Protein AF-A0A7C3WQ55-F1 (afdb_monomer_lite)

pLDDT: mean 74.95, std 23.97, range [29.56, 98.25]

Organism: Thermofilum pendens (NCBI:txid2269)

Radius of gyration: 24.47 Å; chains: 1; bounding box: 42×33×81 Å

Secondary structure (DSSP, 8-state):
----HHHHHHHHHHHHSHHHHHHHHHHSEE-TTS-EE--HHHHTT-----GGGS-HHHHHHHHHHHHHHHHHHHHHTTS---TT--TT---TTHHHHHHHHTHHHHHHHHHHHHHHTT----HHHHHHHHHHHHHHHHHHT-S---TT-------S-------------------GGGGSS-----

Foldseek 3Di:
DDDDLLQVLLQVLVCPALLVLLLQLVQFDQDQQFDTHDDPVRVVPRDGDPSVPFDPVLSNVSSVLSVVLVVLLCVLVPHDPPVPPDLPPPPDQPPNNSVVVCLVSNLSSNVSVCVRVVHDDDRVVSCVSSSVSNVCRNVNSVDDDDPPPPPPPPPPDPPPPPDDDDDDDDDDDDDPVVVPDDDDDD

Sequence (186 aa):
MELDETEVKALLAYLNSTFNWLWLEQNARYIAKGPLGLEVSVVEKMPVLNVKCIDRGAVEELARLFDELESSARGLAGGQPDPVASESEAGEGGKLGMLERLRQVFRRIDSKIAEVLEIDVDVDALWSCAWEMMERRIKGAGRRVKPGAEVAVEVGGKREGRRRGKSSSRGATIPLTRWLEPEGGA

Structure (mmCIF, N/CA/C/O backbone):
data_AF-A0A7C3WQ55-F1
#
_entry.id   AF-A0A7C3WQ55-F1
#
loop_
_atom_site.group_PDB
_atom_site.id
_atom_site.type_symbol
_atom_site.label_atom_id
_atom_site.label_alt_id
_atom_site.label_comp_id
_atom_site.label_asym_id
_atom_site.label_entity_id
_atom_site.label_seq_id
_atom_site.pdbx_PDB_ins_code
_atom_site.Cartn_x
_atom_site.Cartn_y
_atom_site.Cartn_z
_atom_site.occupancy
_atom_site.B_iso_or_equiv
_atom_site.auth_seq_id
_atom_site.auth_comp_id
_atom_site.auth_asym_id
_atom_site.auth_atom_id
_atom_site.pdbx_PDB_model_num
ATOM 1 N N . MET A 1 1 ? -8.215 17.694 12.744 1.00 61.97 1 MET A N 1
ATOM 2 C CA . MET A 1 1 ? -8.404 16.307 13.215 1.00 61.97 1 MET A CA 1
ATOM 3 C C . MET A 1 1 ? -7.043 15.776 13.598 1.00 61.97 1 MET A C 1
ATOM 5 O O . MET A 1 1 ? -6.096 16.065 12.879 1.00 61.97 1 MET A O 1
ATOM 9 N N . GLU A 1 2 ? -6.949 15.068 14.714 1.00 87.69 2 GLU A N 1
ATOM 10 C CA . GLU A 1 2 ? -5.701 14.473 15.195 1.00 87.69 2 GLU A CA 1
ATOM 11 C C . GLU A 1 2 ? -5.806 12.949 15.043 1.00 87.69 2 GLU A C 1
ATOM 13 O O . GLU A 1 2 ? -6.851 12.368 15.359 1.00 87.69 2 GLU A O 1
ATOM 18 N N . LEU A 1 3 ? -4.772 12.338 14.461 1.00 90.25 3 LEU A N 1
ATOM 19 C CA . LEU A 1 3 ? -4.662 10.890 14.289 1.00 90.25 3 LEU A CA 1
ATOM 20 C C . LEU A 1 3 ? -3.763 10.338 15.390 1.00 90.25 3 LEU A C 1
ATOM 22 O O . LEU A 1 3 ? -2.708 10.914 15.659 1.00 90.25 3 LEU A O 1
ATOM 26 N N . ASP A 1 4 ? -4.167 9.229 15.999 1.00 94.75 4 ASP A N 1
ATOM 27 C CA . ASP A 1 4 ? -3.288 8.494 16.905 1.00 94.75 4 ASP A CA 1
ATOM 28 C C . ASP A 1 4 ? -2.226 7.691 16.125 1.00 94.75 4 ASP A C 1
ATOM 30 O O . ASP A 1 4 ? -2.297 7.543 14.903 1.00 94.75 4 ASP A O 1
ATOM 34 N N . GLU A 1 5 ? -1.213 7.167 16.818 1.00 96.69 5 GLU A N 1
ATOM 35 C CA . GLU A 1 5 ? -0.130 6.405 16.178 1.00 96.69 5 GLU A CA 1
ATOM 36 C C . GLU A 1 5 ? -0.645 5.188 15.390 1.00 96.69 5 GLU A C 1
ATOM 38 O O . GLU A 1 5 ? -0.143 4.886 14.308 1.00 96.69 5 GLU A O 1
ATOM 43 N N . THR A 1 6 ? -1.669 4.504 15.903 1.00 97.00 6 THR A N 1
ATOM 44 C CA . THR A 1 6 ? -2.244 3.312 15.260 1.00 97.00 6 THR A CA 1
ATOM 45 C C . THR A 1 6 ? -2.955 3.704 13.969 1.00 97.00 6 THR A C 1
ATOM 47 O O . THR A 1 6 ? -2.773 3.068 12.934 1.00 97.00 6 THR A O 1
ATOM 50 N N . GLU A 1 7 ? -3.712 4.794 13.999 1.00 96.19 7 GLU A N 1
ATOM 51 C CA . GLU A 1 7 ? -4.404 5.351 12.841 1.00 96.19 7 GLU A CA 1
ATOM 52 C C . GLU A 1 7 ? -3.424 5.852 11.775 1.00 96.19 7 GLU A C 1
ATOM 54 O O . GLU A 1 7 ? -3.639 5.620 10.583 1.00 96.19 7 GLU A O 1
ATOM 59 N N . VAL A 1 8 ? -2.318 6.482 12.186 1.00 97.06 8 VAL A N 1
ATOM 60 C CA . VAL A 1 8 ? -1.237 6.876 11.272 1.00 97.06 8 VAL A CA 1
ATOM 61 C C . VAL A 1 8 ? -0.619 5.645 10.613 1.00 97.06 8 VAL A C 1
ATOM 63 O O . VAL A 1 8 ? -0.471 5.622 9.393 1.00 97.06 8 VAL A O 1
ATOM 66 N N . LYS A 1 9 ? -0.300 4.596 11.378 1.00 97.81 9 LYS A N 1
ATOM 67 C CA . LYS A 1 9 ? 0.251 3.346 10.829 1.00 97.81 9 LYS A CA 1
ATOM 68 C C . LYS A 1 9 ? -0.720 2.651 9.879 1.00 97.81 9 LYS A C 1
ATOM 70 O O . LYS A 1 9 ? -0.304 2.199 8.817 1.00 97.81 9 LYS A O 1
ATOM 75 N N . ALA A 1 10 ? -2.009 2.614 10.207 1.00 97.31 10 ALA A N 1
ATOM 76 C CA . ALA A 1 10 ? -3.032 2.058 9.326 1.00 97.31 10 ALA A CA 1
ATOM 77 C C . ALA A 1 10 ? -3.135 2.839 8.006 1.00 97.31 10 ALA A C 1
ATOM 79 O O . ALA A 1 10 ? -3.203 2.248 6.926 1.00 97.31 10 ALA A O 1
ATOM 80 N N . LEU A 1 11 ? -3.075 4.171 8.073 1.00 96.75 11 LEU A N 1
ATOM 81 C CA . LEU A 1 11 ? -3.032 5.016 6.883 1.00 96.75 11 LEU A CA 1
ATOM 82 C C . LEU A 1 11 ? -1.764 4.760 6.055 1.00 96.75 11 LEU A C 1
ATOM 84 O O . LEU A 1 11 ? -1.832 4.670 4.830 1.00 96.75 11 LEU A O 1
ATOM 88 N N . LEU A 1 12 ? -0.611 4.598 6.705 1.00 97.00 12 LEU A N 1
ATOM 89 C CA . LEU A 1 12 ? 0.637 4.244 6.030 1.00 97.00 12 LEU A CA 1
ATOM 90 C C . LEU A 1 12 ? 0.572 2.849 5.397 1.00 97.00 12 LEU A C 1
ATOM 92 O O . LEU A 1 12 ? 1.107 2.677 4.302 1.00 97.00 12 LEU A O 1
ATOM 96 N N . ALA A 1 13 ? -0.117 1.883 6.011 1.00 97.50 13 ALA A N 1
ATOM 97 C CA . ALA A 1 13 ? -0.394 0.585 5.395 1.00 97.50 13 ALA A CA 1
ATOM 98 C C . ALA A 1 13 ? -1.143 0.772 4.068 1.00 97.50 13 ALA A C 1
ATOM 100 O O . ALA A 1 13 ? -0.704 0.274 3.034 1.00 97.50 13 ALA A O 1
ATOM 101 N N . TYR A 1 14 ? -2.216 1.573 4.075 1.00 96.81 14 TYR A N 1
ATOM 102 C CA . TYR A 1 14 ? -2.974 1.892 2.865 1.00 96.81 14 TYR A CA 1
ATOM 103 C C . TYR A 1 14 ? -2.124 2.601 1.804 1.00 96.81 14 TYR A C 1
ATOM 105 O O . TYR A 1 14 ? -2.150 2.215 0.639 1.00 96.81 14 TYR A O 1
ATOM 113 N N . LEU A 1 15 ? -1.323 3.598 2.179 1.00 95.88 15 LEU A N 1
ATOM 114 C CA . LEU A 1 15 ? -0.472 4.315 1.221 1.00 95.88 15 LEU A CA 1
ATOM 115 C C . LEU A 1 15 ? 0.622 3.426 0.610 1.00 95.88 15 LEU A C 1
ATOM 117 O O . LEU A 1 15 ? 1.082 3.703 -0.497 1.00 95.88 15 LEU A O 1
ATOM 121 N N . ASN A 1 16 ? 1.020 2.357 1.300 1.00 95.69 16 ASN A N 1
ATOM 122 C CA . ASN A 1 16 ? 1.941 1.355 0.768 1.00 95.69 16 ASN A CA 1
ATOM 123 C C . ASN A 1 16 ? 1.225 0.208 0.034 1.00 95.69 16 ASN A C 1
ATOM 125 O O . ASN A 1 16 ? 1.893 -0.589 -0.613 1.00 95.69 16 ASN A O 1
ATOM 129 N N . SER A 1 17 ? -0.103 0.122 0.095 1.00 95.81 17 SER A N 1
ATOM 130 C CA . SER A 1 17 ? -0.880 -0.934 -0.559 1.00 95.81 17 SER A CA 1
ATOM 131 C C . SER A 1 17 ? -0.771 -0.896 -2.085 1.00 95.81 17 SER A C 1
ATOM 133 O O . SER A 1 17 ? -0.500 0.144 -2.700 1.00 95.81 17 SER A O 1
ATOM 135 N N . THR A 1 18 ? -1.056 -2.029 -2.716 1.00 95.88 18 THR A N 1
ATOM 136 C CA . THR A 1 18 ? -1.096 -2.148 -4.174 1.00 95.88 18 THR A CA 1
ATOM 137 C C . THR A 1 18 ? -2.221 -1.310 -4.777 1.00 95.88 18 THR A C 1
ATOM 139 O O . THR A 1 18 ? -2.065 -0.802 -5.885 1.00 95.88 18 THR A O 1
ATOM 142 N N . PHE A 1 19 ? -3.319 -1.081 -4.046 1.00 95.25 19 PHE A N 1
ATOM 143 C CA . PHE A 1 19 ? -4.374 -0.152 -4.468 1.00 95.25 19 PHE A CA 1
ATOM 144 C C . PHE A 1 19 ? -3.813 1.247 -4.731 1.00 95.25 19 PHE A C 1
ATOM 146 O O . PHE A 1 19 ? -4.054 1.831 -5.791 1.00 95.25 19 PHE A O 1
ATOM 153 N N . ASN A 1 20 ? -3.022 1.762 -3.785 1.00 95.00 20 ASN A N 1
ATOM 154 C CA . ASN A 1 20 ? -2.419 3.080 -3.921 1.00 95.00 20 ASN A CA 1
ATOM 155 C C . ASN A 1 20 ? -1.354 3.098 -5.026 1.00 95.00 20 ASN A C 1
ATOM 157 O O . ASN A 1 20 ? -1.330 4.020 -5.840 1.00 95.00 20 ASN A O 1
ATOM 161 N N . TRP A 1 21 ? -0.516 2.058 -5.117 1.00 93.06 21 TRP A N 1
ATOM 162 C CA . TRP A 1 21 ? 0.461 1.946 -6.203 1.00 93.06 21 TRP A CA 1
ATOM 163 C C . TRP A 1 21 ? -0.197 1.936 -7.575 1.00 93.06 21 TRP A C 1
ATOM 165 O O . TRP A 1 21 ? 0.202 2.717 -8.431 1.00 93.06 21 TRP A O 1
ATOM 175 N N . LEU A 1 22 ? -1.233 1.124 -7.782 1.00 94.06 22 LEU A N 1
ATOM 176 C CA . LEU A 1 22 ? -1.959 1.084 -9.048 1.00 94.06 22 LEU A CA 1
ATOM 177 C C . LEU A 1 22 ? -2.547 2.456 -9.400 1.00 94.06 22 LEU A C 1
ATOM 179 O O . LEU A 1 22 ? -2.432 2.901 -10.544 1.00 94.06 22 LEU A O 1
ATOM 183 N N . TRP A 1 23 ? -3.133 3.147 -8.419 1.00 94.62 23 TRP A N 1
ATOM 184 C CA . TRP A 1 23 ? -3.664 4.490 -8.624 1.00 94.62 23 TRP A CA 1
ATOM 185 C C . TRP A 1 23 ? -2.564 5.477 -9.043 1.00 94.62 23 TRP A C 1
ATOM 187 O O . TRP A 1 23 ? -2.750 6.243 -9.993 1.00 94.62 23 TRP A O 1
ATOM 197 N N . LEU A 1 24 ? -1.397 5.421 -8.393 1.00 92.88 24 LEU A N 1
ATOM 198 C CA . LEU A 1 24 ? -0.233 6.237 -8.740 1.00 92.88 24 LEU A CA 1
ATOM 199 C C . LEU A 1 24 ? 0.304 5.910 -10.136 1.00 92.88 24 LEU A C 1
ATOM 201 O O . LEU A 1 24 ? 0.586 6.830 -10.896 1.00 92.88 24 LEU A O 1
ATOM 205 N N . GLU A 1 25 ? 0.406 4.637 -10.514 1.00 91.75 25 GLU A N 1
ATOM 206 C CA . GLU A 1 25 ? 0.873 4.243 -11.851 1.00 91.75 25 GLU A CA 1
ATOM 207 C C . GLU A 1 25 ? -0.024 4.778 -12.977 1.00 91.75 25 GLU A C 1
ATOM 209 O O . GLU A 1 25 ? 0.454 5.048 -14.080 1.00 91.75 25 GLU A O 1
ATOM 214 N N . GLN A 1 26 ? -1.323 4.930 -12.714 1.00 90.62 26 GLN A N 1
ATOM 215 C CA . GLN A 1 26 ? -2.294 5.421 -13.692 1.00 90.62 26 GLN A CA 1
ATOM 216 C C . GLN A 1 26 ? -2.369 6.950 -13.756 1.00 90.62 26 GLN A C 1
ATOM 218 O O . GLN A 1 26 ? -2.556 7.505 -14.839 1.00 90.62 26 GLN A O 1
ATOM 223 N N . ASN A 1 27 ? -2.256 7.627 -12.610 1.00 91.31 27 ASN A N 1
ATOM 224 C CA . ASN A 1 27 ? -2.579 9.052 -12.493 1.00 91.31 27 ASN A CA 1
ATOM 225 C C . ASN A 1 27 ? -1.355 9.948 -12.287 1.00 91.31 27 ASN A C 1
ATOM 227 O O . ASN A 1 27 ? -1.417 11.143 -12.588 1.00 91.31 27 ASN A O 1
ATOM 231 N N . ALA A 1 28 ? -0.246 9.412 -11.771 1.00 88.69 28 ALA A N 1
ATOM 232 C CA . ALA A 1 28 ? 0.959 10.202 -11.581 1.00 88.69 28 ALA A CA 1
ATOM 233 C C . ALA A 1 28 ? 1.583 10.564 -12.926 1.00 88.69 28 ALA A C 1
ATOM 235 O O . ALA A 1 28 ? 1.531 9.829 -13.917 1.00 88.69 28 ALA A O 1
ATOM 236 N N . ARG A 1 29 ? 2.229 11.728 -12.958 1.00 82.12 29 ARG A N 1
ATOM 237 C CA . ARG A 1 29 ? 2.893 12.179 -14.170 1.00 82.12 29 ARG A CA 1
ATOM 238 C C . ARG A 1 29 ? 4.122 11.318 -14.418 1.00 82.12 29 ARG A C 1
ATOM 240 O O . ARG A 1 29 ? 5.029 11.260 -13.590 1.00 82.12 29 ARG A O 1
ATOM 247 N N . TYR A 1 30 ? 4.202 10.716 -15.598 1.00 76.62 30 TYR A N 1
ATOM 248 C CA . TYR A 1 30 ? 5.413 10.023 -16.009 1.00 76.62 30 TYR A CA 1
ATOM 249 C C . TYR A 1 30 ? 6.534 11.034 -16.263 1.00 76.62 30 TYR A C 1
ATOM 251 O O . TYR A 1 30 ? 6.473 11.829 -17.208 1.00 76.62 30 TYR A O 1
ATOM 259 N N . ILE A 1 31 ? 7.571 11.012 -15.427 1.00 74.44 31 ILE A N 1
ATOM 260 C CA . ILE A 1 31 ? 8.777 11.799 -15.665 1.00 74.44 31 ILE A CA 1
ATOM 261 C C . ILE A 1 31 ? 9.706 10.957 -16.536 1.00 74.44 31 ILE A C 1
ATOM 263 O O . ILE A 1 31 ? 9.967 9.784 -16.253 1.00 74.44 31 ILE A O 1
ATOM 267 N N . ALA A 1 32 ? 10.212 11.558 -17.617 1.00 63.12 32 ALA A N 1
ATOM 268 C CA . ALA A 1 32 ? 11.165 10.896 -18.495 1.00 63.12 32 ALA A CA 1
ATOM 269 C C . ALA A 1 32 ? 12.302 10.289 -17.655 1.00 63.12 32 ALA A C 1
ATOM 271 O O . ALA A 1 32 ? 12.952 11.007 -16.895 1.00 63.12 32 ALA A O 1
ATOM 272 N N . LYS A 1 33 ? 12.543 8.981 -17.841 1.00 63.38 33 LYS A N 1
ATOM 273 C CA . LYS A 1 33 ? 13.564 8.160 -17.160 1.00 63.38 33 LYS A CA 1
ATOM 274 C C . LYS A 1 33 ? 13.197 7.587 -15.775 1.00 63.38 33 LYS A C 1
ATOM 276 O O . LYS A 1 33 ? 14.096 7.236 -15.011 1.00 63.38 33 LYS A O 1
ATOM 281 N N . GLY A 1 34 ? 11.911 7.411 -15.462 1.00 70.50 34 GLY A N 1
ATOM 282 C CA . GLY A 1 34 ? 11.477 6.385 -14.498 1.00 70.50 34 GLY A CA 1
ATOM 283 C C . GLY A 1 34 ? 10.881 6.827 -13.153 1.00 70.50 34 GLY A C 1
ATOM 284 O O . GLY A 1 34 ? 10.167 6.014 -12.566 1.00 70.50 34 GLY A O 1
ATOM 285 N N . PRO A 1 35 ? 11.101 8.044 -12.622 1.00 81.25 35 PRO A N 1
ATOM 286 C CA . PRO A 1 35 ? 10.348 8.513 -11.459 1.00 81.25 35 PRO A CA 1
ATOM 287 C C . PRO A 1 35 ? 8.883 8.830 -11.795 1.00 81.25 35 PRO A C 1
ATOM 289 O O . PRO A 1 35 ? 8.573 9.295 -12.893 1.00 81.25 35 PRO A O 1
ATOM 292 N N . LEU A 1 36 ? 7.996 8.630 -10.820 1.00 84.88 36 LEU A N 1
ATOM 293 C CA . LEU A 1 36 ? 6.634 9.163 -10.859 1.00 84.88 36 LEU A CA 1
ATOM 294 C C . LEU A 1 36 ? 6.636 10.579 -10.273 1.00 84.88 36 LEU A C 1
ATOM 296 O O . LEU A 1 36 ? 7.153 10.807 -9.179 1.00 84.88 36 LEU A O 1
ATOM 300 N N . GLY A 1 37 ? 6.080 11.531 -11.015 1.00 84.75 37 GLY A N 1
ATOM 301 C CA . GLY A 1 37 ? 5.859 12.896 -10.558 1.00 84.75 37 GLY A CA 1
ATOM 302 C C . GLY A 1 37 ? 4.572 12.989 -9.749 1.00 84.75 37 GLY A C 1
ATOM 303 O O . GLY A 1 37 ? 3.484 12.813 -10.299 1.00 84.75 37 GLY A O 1
ATOM 304 N N . LEU A 1 38 ? 4.705 13.282 -8.456 1.00 87.44 38 LEU A N 1
ATOM 305 C CA . LEU A 1 38 ? 3.587 13.512 -7.541 1.00 87.44 38 LEU A CA 1
ATOM 306 C C . LEU A 1 38 ? 3.273 15.009 -7.488 1.00 87.44 38 LEU A C 1
ATOM 308 O O . LEU A 1 38 ? 3.803 15.747 -6.661 1.00 87.44 38 LEU A O 1
ATOM 312 N N . GLU A 1 39 ? 2.450 15.468 -8.425 1.00 88.38 39 GLU A N 1
ATOM 313 C CA . GLU A 1 39 ? 1.967 16.849 -8.450 1.00 88.38 39 GLU A CA 1
ATOM 314 C C . GLU A 1 39 ? 0.793 17.020 -7.475 1.00 88.38 39 GLU A C 1
ATOM 316 O O . GLU A 1 39 ? 0.007 16.095 -7.268 1.00 88.38 39 GLU A O 1
ATOM 321 N N . VAL A 1 40 ? 0.642 18.216 -6.894 1.00 89.44 40 VAL A N 1
ATOM 322 C CA . VAL A 1 40 ? -0.440 18.510 -5.931 1.00 89.44 40 VAL A CA 1
ATOM 323 C C . VAL A 1 40 ? -1.814 18.223 -6.541 1.00 89.44 40 VAL A C 1
ATOM 325 O O . VAL A 1 40 ? -2.646 17.594 -5.901 1.00 89.44 40 VAL A O 1
ATOM 328 N N . SER A 1 41 ? -2.013 18.591 -7.809 1.00 89.50 41 SER A N 1
ATOM 329 C CA . SER A 1 41 ? -3.250 18.360 -8.570 1.00 89.50 41 SER A CA 1
ATOM 330 C C . SER A 1 41 ? -3.608 16.880 -8.750 1.00 89.50 41 SER A C 1
ATOM 332 O O . SER A 1 41 ? -4.776 16.553 -8.971 1.00 89.50 41 SER A O 1
ATOM 334 N N . VAL A 1 42 ? -2.607 15.997 -8.691 1.00 89.25 42 VAL A N 1
ATOM 335 C CA . VAL A 1 42 ? -2.788 14.545 -8.711 1.00 89.25 42 VAL A CA 1
ATOM 336 C C . VAL A 1 42 ? -3.137 14.092 -7.299 1.00 89.25 42 VAL A C 1
ATOM 338 O O . VAL A 1 42 ? -4.230 13.582 -7.085 1.00 89.25 42 VAL A O 1
ATOM 341 N N . VAL A 1 43 ? -2.261 14.347 -6.323 1.00 89.62 43 VAL A N 1
ATOM 342 C CA . VAL A 1 43 ? -2.419 13.856 -4.942 1.00 89.62 43 VAL A CA 1
ATOM 343 C C . VAL A 1 43 ? -3.718 14.346 -4.287 1.00 89.62 43 VAL A C 1
ATOM 345 O O . VAL A 1 43 ? -4.325 13.601 -3.526 1.00 89.62 43 VAL A O 1
ATOM 348 N N . GLU A 1 44 ? -4.203 15.542 -4.627 1.00 91.81 44 GLU A N 1
ATOM 349 C CA . GLU A 1 44 ? -5.490 16.078 -4.153 1.00 91.81 44 GLU A CA 1
ATOM 350 C C . GLU A 1 44 ? -6.693 15.191 -4.523 1.00 91.81 44 GLU A C 1
ATOM 352 O O . GLU A 1 44 ? -7.683 15.149 -3.798 1.00 91.81 44 GLU A O 1
ATOM 357 N N . LYS A 1 45 ? -6.608 14.452 -5.635 1.00 92.50 45 LYS A N 1
ATOM 358 C CA . LYS A 1 45 ? -7.663 13.544 -6.118 1.00 92.50 45 LYS A CA 1
ATOM 359 C C . LYS A 1 45 ? -7.434 12.092 -5.706 1.00 92.50 45 LYS A C 1
ATOM 361 O O . LYS A 1 45 ? -8.206 11.219 -6.104 1.00 92.50 45 LYS A O 1
ATOM 366 N N . MET A 1 46 ? -6.357 11.821 -4.973 1.00 93.69 46 MET A N 1
ATOM 367 C CA . MET A 1 46 ? -6.000 10.472 -4.565 1.00 93.69 46 MET A CA 1
ATOM 368 C C . MET A 1 46 ? -7.024 9.952 -3.552 1.00 93.69 46 MET A C 1
ATOM 370 O O . MET A 1 46 ? -7.298 10.634 -2.562 1.00 93.69 46 MET A O 1
ATOM 374 N N . PRO A 1 47 ? -7.599 8.756 -3.762 1.00 92.69 47 PRO A N 1
ATOM 375 C CA . PRO A 1 47 ? -8.466 8.147 -2.770 1.00 92.69 47 PRO A CA 1
ATOM 376 C C . PRO A 1 47 ? -7.634 7.803 -1.536 1.00 92.69 47 PRO A C 1
ATOM 378 O O . PRO A 1 47 ? -6.582 7.171 -1.643 1.00 92.69 47 PRO A O 1
ATOM 381 N N . VAL A 1 48 ? -8.111 8.210 -0.363 1.00 93.50 48 VAL A N 1
ATOM 382 C CA . VAL A 1 48 ? -7.449 7.949 0.916 1.00 93.50 48 VAL A CA 1
ATOM 383 C C . VAL A 1 48 ? -8.413 7.238 1.851 1.00 93.50 48 VAL A C 1
ATOM 385 O O . VAL A 1 48 ? -9.567 7.643 1.999 1.00 93.50 48 VAL A O 1
ATOM 388 N N . LEU A 1 49 ? -7.921 6.183 2.496 1.00 93.25 49 LEU A N 1
ATOM 389 C CA . LEU A 1 49 ? -8.673 5.423 3.482 1.00 93.25 49 LEU A CA 1
ATOM 390 C C . LEU A 1 49 ? -9.033 6.300 4.689 1.00 93.25 49 LEU A C 1
ATOM 392 O O . LEU A 1 49 ? -8.156 6.845 5.363 1.00 93.25 49 LEU A O 1
ATOM 396 N N . ASN A 1 50 ? -10.326 6.408 4.995 1.00 94.06 50 ASN A N 1
ATOM 397 C CA . ASN A 1 50 ? -10.783 7.122 6.181 1.00 94.06 50 ASN A CA 1
ATOM 398 C C . ASN A 1 50 ? -10.736 6.213 7.419 1.00 94.06 50 ASN A C 1
ATOM 400 O O . ASN A 1 50 ? -11.722 5.570 7.774 1.00 94.06 50 ASN A O 1
ATOM 404 N N . VAL A 1 51 ? -9.588 6.205 8.097 1.00 93.75 51 VAL A N 1
ATOM 405 C CA . VAL A 1 51 ? -9.316 5.384 9.293 1.00 93.75 51 VAL A CA 1
ATOM 406 C C . VAL A 1 51 ? -10.265 5.636 10.468 1.00 93.75 51 VAL A C 1
ATOM 408 O O . VAL A 1 51 ? -10.458 4.745 11.285 1.00 93.75 51 VAL A O 1
ATOM 411 N N . LYS A 1 52 ? -10.915 6.806 10.541 1.00 92.50 52 LYS A N 1
ATOM 412 C CA . LYS A 1 52 ? -11.900 7.120 11.594 1.00 92.50 52 LYS A CA 1
ATOM 413 C C . LYS A 1 52 ? -13.269 6.477 11.354 1.00 92.50 52 LYS A C 1
ATOM 415 O O . LYS A 1 52 ? -14.083 6.438 12.270 1.00 92.50 52 LYS A O 1
ATOM 420 N N . CYS A 1 53 ? -13.538 6.019 10.133 1.00 92.56 53 CYS A N 1
ATOM 421 C CA . CYS A 1 53 ? -14.806 5.392 9.754 1.00 92.56 53 CYS A CA 1
ATOM 422 C C . CYS A 1 53 ? -14.739 3.861 9.728 1.00 92.56 53 CYS A C 1
ATOM 424 O O . CYS A 1 53 ? -15.721 3.225 9.359 1.00 92.56 53 CYS A O 1
ATOM 426 N N . ILE A 1 54 ? -13.600 3.279 10.098 1.00 93.25 54 ILE A N 1
ATOM 427 C CA . ILE A 1 54 ? -13.357 1.838 10.064 1.00 93.25 54 ILE A CA 1
ATOM 428 C C . ILE A 1 54 ? -13.379 1.300 11.493 1.00 93.25 54 ILE A C 1
ATOM 430 O O . ILE A 1 54 ? -13.072 2.020 12.444 1.00 93.25 54 ILE A O 1
ATOM 434 N N . ASP A 1 55 ? -13.752 0.029 11.641 1.00 94.81 55 ASP A N 1
ATOM 435 C CA . ASP A 1 55 ? -13.667 -0.677 12.916 1.00 94.81 55 ASP A CA 1
ATOM 436 C C . ASP A 1 55 ? -12.259 -0.580 13.531 1.00 94.81 55 ASP A C 1
ATOM 438 O O . ASP A 1 55 ? -11.235 -0.679 12.847 1.00 94.81 55 ASP A O 1
ATOM 442 N N . ARG A 1 56 ? -12.208 -0.429 14.858 1.00 95.12 56 ARG A N 1
ATOM 443 C CA . ARG A 1 56 ? -10.946 -0.278 15.584 1.00 95.12 56 ARG A CA 1
ATOM 444 C C . ARG A 1 56 ? -10.058 -1.516 15.452 1.00 95.12 56 ARG A C 1
ATOM 446 O O . ARG A 1 56 ? -8.847 -1.359 15.318 1.00 95.12 56 ARG A O 1
ATOM 453 N N . GLY A 1 57 ? -10.637 -2.716 15.445 1.00 96.25 57 GLY A N 1
ATOM 454 C CA . GLY A 1 57 ? -9.897 -3.961 15.246 1.00 96.25 57 GLY A CA 1
ATOM 455 C C . GLY A 1 57 ? -9.219 -4.014 13.877 1.00 96.25 57 GLY A C 1
ATOM 456 O O . GLY A 1 57 ? -8.040 -4.353 13.784 1.00 96.25 57 GLY A O 1
ATOM 457 N N . ALA A 1 58 ? -9.916 -3.586 12.824 1.00 96.12 58 ALA A N 1
ATOM 458 C CA . ALA A 1 58 ? -9.333 -3.483 11.488 1.00 96.12 58 ALA A CA 1
ATOM 459 C C . ALA A 1 58 ? -8.220 -2.419 11.394 1.00 96.12 58 ALA A C 1
ATOM 461 O O . ALA A 1 58 ? -7.197 -2.662 10.750 1.00 96.12 58 ALA A O 1
ATOM 462 N N . VAL A 1 59 ? -8.372 -1.270 12.063 1.00 97.31 59 VAL A N 1
ATOM 463 C CA . VAL A 1 59 ? -7.316 -0.239 12.151 1.00 97.31 59 VAL A CA 1
ATOM 464 C C . VAL A 1 59 ? -6.067 -0.789 12.848 1.00 97.31 59 VAL A C 1
ATOM 466 O O . VAL A 1 59 ? -4.952 -0.609 12.359 1.00 97.31 59 VAL A O 1
ATOM 469 N N . GLU A 1 60 ? -6.238 -1.504 13.959 1.00 97.69 60 GLU A N 1
ATOM 470 C CA . GLU A 1 60 ? -5.133 -2.136 14.687 1.00 97.69 60 GLU A CA 1
ATOM 471 C C . GLU A 1 60 ? -4.440 -3.228 13.867 1.00 97.69 60 GLU A C 1
ATOM 473 O O . GLU A 1 60 ? -3.212 -3.343 13.897 1.00 97.69 60 GLU A O 1
ATOM 478 N N . GLU A 1 61 ? -5.198 -4.012 13.103 1.00 97.56 61 GLU A N 1
ATOM 479 C CA . GLU A 1 61 ? -4.641 -5.029 12.213 1.00 97.56 61 GLU A CA 1
ATOM 480 C C . GLU A 1 61 ? -3.819 -4.406 11.078 1.00 97.56 61 GLU A C 1
ATOM 482 O O . GLU A 1 61 ? -2.682 -4.822 10.845 1.00 97.56 61 GLU A O 1
ATOM 487 N N . LEU A 1 62 ? -4.333 -3.356 10.429 1.00 97.69 62 LEU A N 1
ATOM 488 C CA . LEU A 1 62 ? -3.588 -2.605 9.413 1.00 97.69 62 LEU A CA 1
ATOM 489 C C . LEU A 1 62 ? -2.311 -1.981 9.987 1.00 97.69 62 LEU A C 1
ATOM 491 O O . LEU A 1 62 ? -1.260 -2.038 9.348 1.00 97.69 62 LEU A O 1
ATOM 495 N N . ALA A 1 63 ? -2.370 -1.435 11.203 1.00 98.06 63 ALA A N 1
ATOM 496 C CA . ALA A 1 63 ? -1.197 -0.889 11.876 1.00 98.06 63 ALA A CA 1
ATOM 497 C C . ALA A 1 63 ? -0.119 -1.958 12.130 1.00 98.06 63 ALA A C 1
ATOM 499 O O . ALA A 1 63 ? 1.060 -1.719 11.868 1.00 98.06 63 ALA A O 1
ATOM 500 N N . ARG A 1 64 ? -0.515 -3.162 12.569 1.00 98.25 64 ARG A N 1
ATOM 501 C CA . ARG A 1 64 ? 0.413 -4.294 12.744 1.00 98.25 64 ARG A CA 1
ATOM 502 C C . ARG A 1 64 ? 1.027 -4.750 11.424 1.00 98.25 64 ARG A C 1
ATOM 504 O O . ARG A 1 64 ? 2.215 -5.057 11.383 1.00 98.25 64 ARG A O 1
ATOM 511 N N . LEU A 1 65 ? 0.238 -4.790 10.349 1.00 98.00 65 LEU A N 1
ATOM 512 C CA . LEU A 1 65 ? 0.737 -5.137 9.016 1.00 98.00 65 LEU A CA 1
ATOM 513 C C . LEU A 1 65 ? 1.748 -4.108 8.498 1.00 98.00 65 LEU A C 1
ATOM 515 O O . LEU A 1 65 ? 2.720 -4.485 7.845 1.00 98.00 65 LEU A O 1
ATOM 519 N N . PHE A 1 66 ? 1.559 -2.825 8.817 1.00 97.75 66 PHE A N 1
ATOM 520 C CA . PHE A 1 66 ? 2.554 -1.798 8.523 1.00 97.75 66 PHE A CA 1
ATOM 521 C C . PHE A 1 66 ? 3.860 -2.017 9.298 1.00 97.75 66 PHE A C 1
ATOM 523 O O . PHE A 1 66 ? 4.928 -1.981 8.691 1.00 97.75 66 PHE A O 1
ATOM 530 N N . ASP A 1 67 ? 3.792 -2.301 10.601 1.00 97.56 67 ASP A N 1
ATOM 531 C CA . ASP A 1 67 ? 4.988 -2.598 11.405 1.00 97.56 67 ASP A CA 1
ATOM 532 C C . ASP A 1 67 ? 5.738 -3.837 10.861 1.00 97.56 67 ASP A C 1
ATOM 534 O O . ASP A 1 67 ? 6.970 -3.863 10.798 1.00 97.56 67 ASP A O 1
ATOM 538 N N . GLU A 1 68 ? 5.007 -4.853 10.389 1.00 96.56 68 GLU A N 1
ATOM 539 C CA . GLU A 1 68 ? 5.587 -6.026 9.726 1.00 96.56 68 GLU A CA 1
ATOM 540 C C . GLU A 1 68 ? 6.265 -5.673 8.393 1.00 96.56 68 GLU A C 1
ATOM 542 O O . GLU A 1 68 ? 7.376 -6.145 8.119 1.00 96.56 68 GLU A O 1
ATOM 547 N N . LEU A 1 69 ? 5.625 -4.832 7.574 1.00 95.38 69 LEU A N 1
ATOM 548 C CA . LEU A 1 69 ? 6.193 -4.335 6.320 1.00 95.38 69 LEU A CA 1
ATOM 549 C C . LEU A 1 69 ? 7.488 -3.567 6.579 1.00 95.38 69 LEU A C 1
ATOM 551 O O . LEU A 1 69 ? 8.490 -3.800 5.902 1.00 95.38 69 LEU A O 1
ATOM 555 N N . GLU A 1 70 ? 7.477 -2.677 7.567 1.00 95.00 70 GLU A N 1
ATOM 556 C CA . GLU A 1 70 ? 8.610 -1.837 7.930 1.00 95.00 70 GLU A CA 1
ATOM 557 C C . GLU A 1 70 ? 9.795 -2.670 8.432 1.00 95.00 70 GLU A C 1
ATOM 559 O O . GLU A 1 70 ? 10.915 -2.527 7.931 1.00 95.00 70 GLU A O 1
ATOM 564 N N . SER A 1 71 ? 9.539 -3.600 9.353 1.00 93.44 71 SER A N 1
ATOM 565 C CA . SER A 1 71 ? 10.543 -4.535 9.866 1.00 93.44 71 SER A CA 1
ATOM 566 C C . SER A 1 71 ? 11.140 -5.397 8.747 1.00 93.44 71 SER A C 1
ATOM 568 O O . SER A 1 71 ? 12.365 -5.495 8.612 1.00 93.44 71 SER A O 1
ATOM 570 N N . SER A 1 72 ? 10.290 -5.945 7.873 1.00 91.81 72 SER A N 1
ATOM 571 C CA . SER A 1 72 ? 10.722 -6.753 6.726 1.00 91.81 72 SER A CA 1
ATOM 572 C C . SER A 1 72 ? 11.569 -5.935 5.748 1.00 91.81 72 SER A C 1
ATOM 574 O O . SER A 1 72 ? 12.623 -6.387 5.299 1.00 91.81 72 SER A O 1
ATOM 576 N N . ALA A 1 73 ? 11.155 -4.702 5.447 1.00 89.69 73 ALA A N 1
ATOM 577 C CA . ALA A 1 73 ? 11.892 -3.803 4.566 1.00 89.69 73 ALA A CA 1
ATOM 578 C C . ALA A 1 73 ? 13.258 -3.414 5.156 1.00 89.69 73 ALA A C 1
ATOM 580 O O . ALA A 1 73 ? 14.263 -3.461 4.443 1.00 89.69 73 ALA A O 1
ATOM 581 N N . ARG A 1 74 ? 13.323 -3.094 6.457 1.00 88.50 74 ARG A N 1
ATOM 582 C CA . ARG A 1 74 ? 14.581 -2.803 7.169 1.00 88.50 74 ARG A CA 1
ATOM 583 C C . ARG A 1 74 ? 15.524 -4.005 7.184 1.00 88.50 74 ARG A C 1
ATOM 585 O O . ARG A 1 74 ? 16.726 -3.830 6.977 1.00 88.50 74 ARG A O 1
ATOM 592 N N . GLY A 1 75 ? 14.988 -5.212 7.379 1.00 87.31 75 GLY A N 1
ATOM 593 C CA . GLY A 1 75 ? 15.755 -6.459 7.317 1.00 87.31 75 GLY A CA 1
ATOM 594 C C . GLY A 1 75 ? 16.367 -6.700 5.935 1.00 87.31 75 GLY A C 1
ATOM 595 O O . GLY A 1 75 ? 17.540 -7.048 5.828 1.00 87.31 75 GLY A O 1
ATOM 596 N N . LEU A 1 76 ? 15.607 -6.434 4.868 1.00 83.38 76 LEU A N 1
ATOM 597 C CA . LEU A 1 76 ? 16.094 -6.538 3.487 1.00 83.38 76 LEU A CA 1
ATOM 598 C C . LEU A 1 76 ? 17.082 -5.428 3.097 1.00 83.38 76 LEU A C 1
ATOM 600 O O . LEU A 1 76 ? 17.882 -5.631 2.186 1.00 83.38 76 LEU A O 1
ATOM 604 N N . ALA A 1 77 ? 17.018 -4.266 3.752 1.00 72.62 77 ALA A N 1
ATOM 605 C CA . ALA A 1 77 ? 17.880 -3.114 3.487 1.00 72.62 77 ALA A CA 1
ATOM 606 C C . ALA A 1 77 ? 19.237 -3.161 4.220 1.00 72.62 77 ALA A C 1
ATOM 608 O O . ALA A 1 77 ? 20.040 -2.248 4.049 1.00 72.62 77 ALA A O 1
ATOM 609 N N . GLY A 1 78 ? 19.519 -4.199 5.016 1.00 58.34 78 GLY A N 1
ATOM 610 C CA . GLY A 1 78 ? 20.831 -4.375 5.649 1.00 58.34 78 GLY A CA 1
ATOM 611 C C . GLY A 1 78 ? 21.093 -3.502 6.884 1.00 58.34 78 GLY A C 1
ATOM 612 O O . GLY A 1 78 ? 22.247 -3.231 7.189 1.00 58.34 78 GLY A O 1
ATOM 613 N N . GLY A 1 79 ? 20.056 -3.088 7.622 1.00 50.25 79 GLY A N 1
ATOM 614 C CA . GLY A 1 79 ? 20.216 -2.668 9.021 1.00 50.25 79 GLY A CA 1
ATOM 615 C C . GLY A 1 79 ? 21.016 -1.384 9.303 1.00 50.25 79 GLY A C 1
ATOM 616 O O . GLY A 1 79 ? 21.887 -1.412 10.155 1.00 50.25 79 GLY A O 1
ATOM 617 N N . GLN A 1 80 ? 20.700 -0.262 8.654 1.00 39.22 80 GLN A N 1
ATOM 618 C CA . GLN A 1 80 ? 20.628 1.114 9.201 1.00 39.22 80 GLN A CA 1
ATOM 619 C C . GLN A 1 80 ? 20.411 2.085 8.027 1.00 39.22 80 GLN A C 1
ATOM 621 O O . GLN A 1 80 ? 21.000 1.892 6.963 1.00 39.22 80 GLN A O 1
ATOM 626 N N . PRO A 1 81 ? 19.593 3.140 8.182 1.00 41.16 81 PRO A N 1
ATOM 627 C CA . PRO A 1 81 ? 19.538 4.214 7.207 1.00 41.16 81 PRO A CA 1
ATOM 628 C C . PRO A 1 81 ? 20.751 5.122 7.429 1.00 41.16 81 PRO A C 1
ATOM 630 O O . PRO A 1 81 ? 20.668 6.110 8.153 1.00 41.16 81 PRO A O 1
ATOM 633 N N . ASP A 1 82 ? 21.889 4.792 6.824 1.00 36.22 82 ASP A N 1
ATOM 634 C CA . ASP A 1 82 ? 22.939 5.791 6.650 1.00 36.22 82 ASP A CA 1
ATOM 635 C C . ASP A 1 82 ? 22.405 6.859 5.675 1.00 36.22 82 ASP A C 1
ATOM 637 O O . ASP A 1 82 ? 22.061 6.525 4.535 1.00 36.22 82 ASP A O 1
ATOM 641 N N . PRO A 1 83 ? 22.328 8.149 6.055 1.00 44.69 83 PRO A N 1
ATOM 642 C CA . PRO A 1 83 ? 21.765 9.204 5.205 1.00 44.69 83 PRO A CA 1
ATOM 643 C C . PRO A 1 83 ? 22.625 9.499 3.959 1.00 44.69 83 PRO A C 1
ATOM 645 O O . PRO A 1 83 ? 22.265 10.344 3.141 1.00 44.69 83 PRO A O 1
ATOM 648 N N . VAL A 1 84 ? 23.760 8.804 3.806 1.00 45.34 84 VAL A N 1
ATOM 649 C CA . VAL A 1 84 ? 24.734 8.957 2.714 1.00 45.34 84 VAL A CA 1
ATOM 650 C C . VAL A 1 84 ? 25.188 7.594 2.162 1.00 45.34 84 VAL A C 1
ATOM 652 O O . VAL A 1 84 ? 26.268 7.486 1.581 1.00 45.34 84 VAL A O 1
ATOM 655 N N . ALA A 1 85 ? 24.391 6.530 2.320 1.00 36.31 85 ALA A N 1
ATOM 656 C CA . ALA A 1 85 ? 24.694 5.256 1.673 1.00 36.31 85 ALA A CA 1
ATOM 657 C C . ALA A 1 85 ? 24.608 5.433 0.147 1.00 36.31 85 ALA A C 1
ATOM 659 O O . ALA A 1 85 ? 23.526 5.498 -0.441 1.00 36.31 85 ALA A O 1
ATOM 660 N N . SER A 1 86 ? 25.776 5.569 -0.489 1.00 39.00 86 SER A N 1
ATOM 661 C CA . SER A 1 86 ? 25.929 5.539 -1.941 1.00 39.00 86 SER A CA 1
ATOM 662 C C . SER A 1 86 ? 25.146 4.355 -2.496 1.00 39.00 86 SER A C 1
ATOM 664 O O . SER A 1 86 ? 25.370 3.217 -2.091 1.00 39.00 86 SER A O 1
ATOM 666 N N . GLU A 1 87 ? 24.232 4.642 -3.426 1.00 45.12 87 GLU A N 1
ATOM 667 C CA . GLU A 1 87 ? 23.315 3.707 -4.096 1.00 45.12 87 GLU A CA 1
ATOM 668 C C . GLU A 1 87 ? 24.029 2.663 -4.996 1.00 45.12 87 GLU A C 1
ATOM 670 O O . GLU A 1 87 ? 23.507 2.279 -6.049 1.00 45.12 87 GLU A O 1
ATOM 675 N N . SER A 1 88 ? 25.236 2.234 -4.622 1.00 39.31 88 SER A N 1
ATOM 676 C CA . SER A 1 88 ? 26.200 1.544 -5.481 1.00 39.31 88 SER A CA 1
ATOM 677 C C . SER A 1 88 ? 26.364 0.052 -5.196 1.00 39.31 88 SER A C 1
ATOM 679 O O . SER A 1 88 ? 26.990 -0.613 -6.004 1.00 39.31 88 SER A O 1
ATOM 681 N N . GLU A 1 89 ? 25.798 -0.501 -4.121 1.00 39.34 89 GLU A N 1
ATOM 682 C CA . GLU A 1 89 ? 26.008 -1.920 -3.764 1.00 39.34 89 GLU A CA 1
ATOM 683 C C . GLU A 1 89 ? 24.689 -2.639 -3.414 1.00 39.34 89 GLU A C 1
ATOM 685 O O . GLU A 1 89 ? 24.629 -3.514 -2.556 1.00 39.34 89 GLU A O 1
ATOM 690 N N . ALA A 1 90 ? 23.588 -2.283 -4.084 1.00 39.09 90 ALA A N 1
ATOM 691 C CA . ALA A 1 90 ? 22.414 -3.153 -4.109 1.00 39.09 90 ALA A CA 1
ATOM 692 C C . ALA A 1 90 ? 22.659 -4.234 -5.171 1.00 39.09 90 ALA A C 1
ATOM 694 O O . ALA A 1 90 ? 22.413 -3.991 -6.357 1.00 39.09 90 ALA A O 1
ATOM 695 N N . GLY A 1 91 ? 23.185 -5.385 -4.735 1.00 34.34 91 GLY A N 1
ATOM 696 C CA . GLY A 1 91 ? 23.427 -6.570 -5.562 1.00 34.34 91 GLY A CA 1
ATOM 697 C C . GLY A 1 91 ? 22.246 -6.937 -6.471 1.00 34.34 91 GLY A C 1
ATOM 698 O O . GLY A 1 91 ? 21.110 -6.516 -6.233 1.00 34.34 91 GLY A O 1
ATOM 699 N N . GLU A 1 92 ? 22.553 -7.682 -7.539 1.00 34.97 92 GLU A N 1
ATOM 700 C CA . GLU A 1 92 ? 21.649 -8.162 -8.600 1.00 34.97 92 GLU A CA 1
ATOM 701 C C . GLU A 1 92 ? 20.192 -8.339 -8.126 1.00 34.97 92 GLU A C 1
ATOM 703 O O . GLU A 1 92 ? 19.816 -9.347 -7.538 1.00 34.97 92 GLU A O 1
ATOM 708 N N . GLY A 1 93 ? 19.363 -7.311 -8.330 1.00 48.19 93 GLY A N 1
ATOM 709 C CA . GLY A 1 93 ? 17.965 -7.302 -7.883 1.00 48.19 93 GLY A CA 1
ATOM 710 C C . GLY A 1 93 ? 17.366 -5.906 -7.703 1.00 48.19 93 GLY A C 1
ATOM 711 O O . GLY A 1 93 ? 16.180 -5.712 -7.959 1.00 48.19 93 GLY A O 1
ATOM 712 N N . GLY A 1 94 ? 18.171 -4.900 -7.343 1.00 69.62 94 GLY A N 1
ATOM 713 C CA . GLY A 1 94 ? 17.725 -3.500 -7.238 1.00 69.62 94 GLY A CA 1
ATOM 714 C C . GLY A 1 94 ? 16.486 -3.266 -6.345 1.00 69.62 94 GLY A C 1
ATOM 715 O O . GLY A 1 94 ? 16.065 -4.130 -5.580 1.00 69.62 94 GLY A O 1
ATOM 716 N N . LYS A 1 95 ? 15.879 -2.071 -6.445 1.00 72.06 95 LYS A N 1
ATOM 717 C CA . LYS A 1 95 ? 14.678 -1.691 -5.666 1.00 72.06 95 LYS A CA 1
ATOM 718 C C . LYS A 1 95 ? 13.446 -2.554 -6.014 1.00 72.06 95 LYS A C 1
ATOM 720 O O . LYS A 1 95 ? 12.617 -2.792 -5.146 1.00 72.06 95 LYS A O 1
ATOM 725 N N . LEU A 1 96 ? 13.358 -3.072 -7.246 1.00 79.56 96 LEU A N 1
ATOM 726 C CA . LEU A 1 96 ? 12.283 -3.981 -7.670 1.00 79.56 96 LEU A CA 1
ATOM 727 C C . LEU A 1 96 ? 12.357 -5.331 -6.954 1.00 79.56 96 LEU A C 1
ATOM 729 O O . LEU A 1 96 ? 11.379 -5.743 -6.345 1.00 79.56 96 LEU A O 1
ATOM 733 N N . GLY A 1 97 ? 13.519 -5.988 -6.941 1.00 82.94 97 GLY A N 1
ATOM 734 C CA . GLY A 1 97 ? 13.666 -7.288 -6.283 1.00 82.94 97 GLY A CA 1
ATOM 735 C C . GLY A 1 97 ? 13.389 -7.236 -4.776 1.00 82.94 97 GLY A C 1
ATOM 736 O O . GLY A 1 97 ? 12.957 -8.226 -4.195 1.00 82.94 97 GLY A O 1
ATOM 737 N N . MET A 1 98 ? 13.586 -6.081 -4.128 1.00 84.94 98 MET A N 1
ATOM 738 C CA . MET A 1 98 ? 13.148 -5.878 -2.741 1.00 84.94 98 MET A CA 1
ATOM 739 C C . MET A 1 98 ? 11.622 -5.880 -2.610 1.00 84.94 98 MET A C 1
ATOM 741 O O . MET A 1 98 ? 11.100 -6.557 -1.729 1.00 84.94 98 MET A O 1
ATOM 745 N N . LEU A 1 99 ? 10.912 -5.163 -3.486 1.00 86.06 99 LEU A N 1
ATOM 746 C CA . LEU A 1 99 ? 9.445 -5.121 -3.488 1.00 86.06 99 LEU A CA 1
ATOM 747 C C . LEU A 1 99 ? 8.837 -6.496 -3.776 1.00 86.06 99 LEU A C 1
ATOM 749 O O . LEU A 1 99 ? 7.873 -6.883 -3.122 1.00 86.06 99 LEU A O 1
ATOM 753 N N . GLU A 1 100 ? 9.441 -7.267 -4.681 1.00 88.94 100 GLU A N 1
ATOM 754 C CA . GLU A 1 100 ? 9.002 -8.633 -4.978 1.00 88.94 100 GLU A CA 1
ATOM 755 C C . GLU A 1 100 ? 9.091 -9.548 -3.749 1.00 88.94 100 GLU A C 1
ATOM 757 O O . GLU A 1 100 ? 8.162 -10.302 -3.461 1.00 88.94 100 GLU A O 1
ATOM 762 N N . ARG A 1 101 ? 10.165 -9.431 -2.957 1.00 90.25 101 ARG A N 1
ATOM 763 C CA . ARG A 1 101 ? 10.313 -10.183 -1.698 1.00 90.25 101 ARG A CA 1
ATOM 764 C C . ARG A 1 101 ? 9.288 -9.785 -0.636 1.00 90.25 101 ARG A C 1
ATOM 766 O O . ARG A 1 101 ? 8.936 -10.611 0.200 1.00 90.25 101 ARG A O 1
ATOM 773 N N . LEU A 1 102 ? 8.788 -8.551 -0.682 1.00 92.31 102 LEU A N 1
ATOM 774 C CA . LEU A 1 102 ? 7.752 -8.045 0.224 1.00 92.31 102 LEU A CA 1
ATOM 775 C C . LEU A 1 102 ? 6.325 -8.372 -0.242 1.00 92.31 102 LEU A C 1
ATOM 777 O O . LEU A 1 102 ? 5.374 -8.067 0.479 1.00 92.31 102 LEU A O 1
ATOM 781 N N . ARG A 1 103 ? 6.150 -9.032 -1.398 1.00 93.25 103 ARG A N 1
ATOM 782 C CA . ARG A 1 103 ? 4.835 -9.357 -1.982 1.00 93.25 103 ARG A CA 1
ATOM 783 C C . ARG A 1 103 ? 3.866 -9.993 -0.985 1.00 93.25 103 ARG A C 1
ATOM 785 O O . ARG A 1 103 ? 2.686 -9.670 -1.000 1.00 93.25 103 ARG A O 1
ATOM 792 N N . GLN A 1 104 ? 4.342 -10.888 -0.119 1.00 94.75 104 GLN A N 1
ATOM 793 C CA . GLN A 1 104 ? 3.475 -11.552 0.863 1.00 94.75 104 GLN A CA 1
ATOM 794 C C . GLN A 1 104 ? 2.886 -10.574 1.887 1.00 94.75 104 GLN A C 1
ATOM 796 O O . GLN A 1 104 ? 1.732 -10.723 2.286 1.00 94.75 104 GLN A O 1
ATOM 801 N N . VAL A 1 105 ? 3.647 -9.549 2.279 1.00 94.81 105 VAL A N 1
ATOM 802 C CA . VAL A 1 105 ? 3.164 -8.516 3.201 1.00 94.81 105 VAL A CA 1
ATOM 803 C C . VAL A 1 105 ? 2.179 -7.590 2.489 1.00 94.81 105 VAL A C 1
ATOM 805 O O . VAL A 1 105 ? 1.100 -7.340 3.021 1.00 94.81 105 VAL A O 1
ATOM 808 N N . PHE A 1 106 ? 2.485 -7.169 1.253 1.00 95.56 106 PHE A N 1
ATOM 809 C CA . PHE A 1 106 ? 1.546 -6.392 0.431 1.00 95.56 106 PHE A CA 1
ATOM 810 C C . PHE A 1 106 ? 0.223 -7.129 0.231 1.00 95.56 106 PHE A C 1
ATOM 812 O O . PHE A 1 106 ? -0.827 -6.566 0.50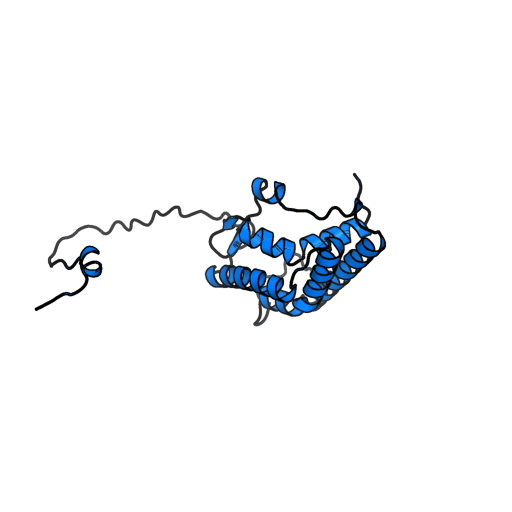8 1.00 95.56 106 PHE A O 1
ATOM 819 N N . ARG A 1 107 ? 0.265 -8.422 -0.110 1.00 96.56 107 ARG A N 1
ATOM 820 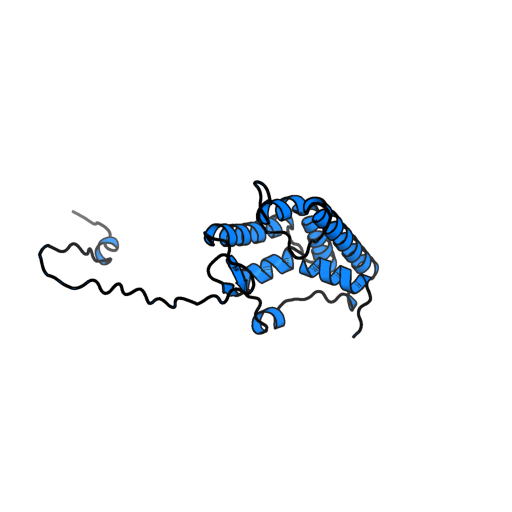C CA . ARG A 1 107 ? -0.936 -9.255 -0.254 1.00 96.56 107 ARG A CA 1
ATOM 821 C C . ARG A 1 107 ? -1.811 -9.230 0.999 1.00 96.56 107 ARG A C 1
ATOM 823 O O . ARG A 1 107 ? -3.031 -9.148 0.882 1.00 96.56 107 ARG A O 1
ATOM 830 N N . ARG A 1 108 ? -1.215 -9.323 2.191 1.00 97.50 108 ARG A N 1
ATOM 831 C CA . ARG A 1 108 ? -1.959 -9.286 3.462 1.00 97.50 108 ARG A CA 1
ATOM 832 C C . ARG A 1 108 ? -2.587 -7.917 3.708 1.00 97.50 108 ARG A C 1
ATOM 834 O O . ARG A 1 108 ? -3.751 -7.859 4.089 1.00 97.50 108 ARG A O 1
ATOM 841 N N . ILE A 1 109 ? -1.848 -6.841 3.434 1.00 97.25 109 ILE A N 1
ATOM 842 C CA . ILE A 1 109 ? -2.355 -5.463 3.501 1.00 97.25 109 ILE A CA 1
ATOM 843 C C . ILE A 1 109 ? -3.530 -5.278 2.536 1.00 97.25 109 ILE A C 1
ATOM 845 O O . ILE A 1 109 ? -4.601 -4.851 2.952 1.00 97.25 109 ILE A O 1
ATOM 849 N N . ASP A 1 110 ? -3.356 -5.650 1.272 1.00 97.19 110 ASP A N 1
ATOM 850 C CA . ASP A 1 110 ? -4.368 -5.495 0.228 1.00 97.19 110 ASP A CA 1
ATOM 851 C C . ASP A 1 110 ? -5.620 -6.322 0.524 1.00 97.19 110 ASP A C 1
ATOM 853 O O . ASP A 1 110 ? -6.731 -5.822 0.376 1.00 97.19 110 ASP A O 1
ATOM 857 N N . SER A 1 111 ? -5.455 -7.558 1.005 1.00 97.31 111 SER A N 1
ATOM 858 C CA . SER A 1 111 ? -6.585 -8.403 1.414 1.00 97.31 111 SER A CA 1
ATOM 859 C C . SER A 1 111 ? -7.365 -7.749 2.550 1.00 97.31 111 SER A C 1
ATOM 861 O O . SER A 1 111 ? -8.593 -7.707 2.507 1.00 97.31 111 SER A O 1
ATOM 863 N N . LYS A 1 112 ? -6.661 -7.180 3.540 1.00 97.06 112 LYS A N 1
ATOM 864 C CA . LYS A 1 112 ? -7.319 -6.499 4.656 1.00 97.06 112 LYS A CA 1
ATOM 865 C C . LYS A 1 112 ? -8.030 -5.222 4.215 1.00 97.06 112 LYS A C 1
ATOM 867 O O . LYS A 1 112 ? -9.114 -4.925 4.700 1.00 97.06 112 LYS A O 1
ATOM 872 N N . ILE A 1 113 ? -7.448 -4.473 3.284 1.00 96.19 113 ILE A N 1
ATOM 873 C CA . ILE A 1 113 ? -8.080 -3.278 2.715 1.00 96.19 113 ILE A CA 1
ATOM 874 C C . ILE A 1 113 ? -9.324 -3.654 1.905 1.00 96.19 113 ILE A C 1
ATOM 876 O O . ILE A 1 113 ? -10.347 -2.993 2.049 1.00 96.19 113 ILE A O 1
ATOM 880 N N . ALA A 1 114 ? -9.261 -4.713 1.095 1.00 96.50 114 ALA A N 1
ATOM 881 C CA . ALA A 1 114 ? -10.406 -5.208 0.333 1.00 96.50 114 ALA A CA 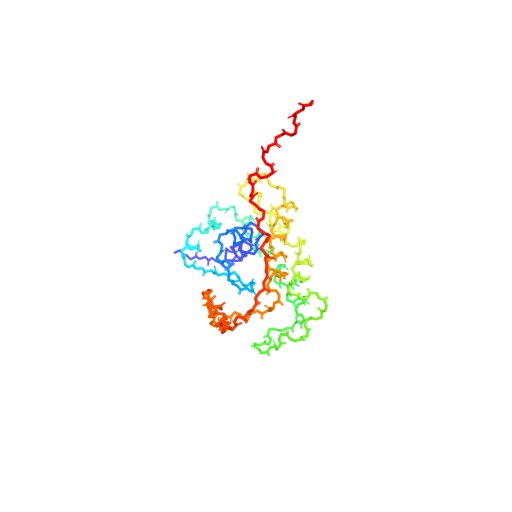1
ATOM 882 C C . ALA A 1 114 ? -11.557 -5.641 1.256 1.00 96.50 114 ALA A C 1
ATOM 884 O O . ALA A 1 114 ? -12.704 -5.284 1.002 1.00 96.50 114 ALA A O 1
ATOM 885 N N . GLU A 1 115 ? -11.239 -6.323 2.363 1.00 95.81 115 GLU A N 1
ATOM 886 C CA . GLU A 1 115 ? -12.197 -6.674 3.420 1.00 95.81 115 GLU A CA 1
ATOM 887 C C . GLU A 1 115 ? -12.836 -5.421 4.036 1.00 95.81 115 GLU A C 1
ATOM 889 O O . GLU A 1 115 ? -14.056 -5.313 4.093 1.00 95.81 115 GLU A O 1
ATOM 894 N N . VAL A 1 116 ? -12.018 -4.448 4.451 1.00 94.94 116 VAL A N 1
ATOM 895 C CA . VAL A 1 116 ? -12.473 -3.202 5.093 1.00 94.94 116 VAL A CA 1
ATOM 896 C C . VAL A 1 116 ? -13.346 -2.347 4.177 1.00 94.94 116 VAL A C 1
ATOM 898 O O . VAL A 1 116 ? -14.254 -1.666 4.649 1.00 94.94 116 VAL A O 1
ATOM 901 N N . LEU A 1 117 ? -13.050 -2.342 2.879 1.00 92.94 117 LEU A N 1
ATOM 902 C CA . LEU A 1 117 ? -13.808 -1.595 1.879 1.00 92.94 117 LEU A CA 1
ATOM 903 C C . LEU A 1 117 ? -14.986 -2.394 1.299 1.00 92.94 117 LEU A C 1
ATOM 905 O O . LEU A 1 117 ? -15.717 -1.848 0.476 1.00 92.94 117 LEU A O 1
ATOM 909 N N . GLU A 1 118 ? -15.156 -3.658 1.701 1.00 93.88 118 GLU A N 1
ATOM 910 C CA . GLU A 1 118 ? -16.170 -4.586 1.185 1.00 93.88 118 GLU A CA 1
ATOM 911 C C . GLU A 1 118 ? -16.142 -4.723 -0.351 1.00 93.88 118 GLU A C 1
ATOM 913 O O . GLU A 1 118 ? -17.180 -4.793 -1.013 1.00 93.88 118 GLU A O 1
ATOM 918 N N . ILE A 1 119 ? -14.941 -4.753 -0.941 1.00 93.88 119 ILE A N 1
ATOM 919 C CA . ILE A 1 119 ? -14.758 -4.860 -2.395 1.00 93.88 119 ILE A CA 1
ATOM 920 C C . ILE A 1 119 ? -14.256 -6.258 -2.748 1.00 93.88 119 ILE A C 1
ATOM 922 O O . ILE A 1 119 ? -13.225 -6.707 -2.250 1.00 93.88 119 ILE A O 1
ATOM 926 N N . ASP A 1 120 ? -14.954 -6.917 -3.670 1.00 93.44 120 ASP A N 1
ATOM 927 C CA . ASP A 1 120 ? -14.506 -8.177 -4.260 1.00 93.44 120 ASP A CA 1
ATOM 928 C C . ASP A 1 120 ? -13.412 -7.907 -5.306 1.00 93.44 120 ASP A C 1
ATOM 930 O O . ASP A 1 120 ? -13.685 -7.471 -6.429 1.00 93.44 120 ASP A O 1
ATOM 934 N N . VAL A 1 121 ? -12.152 -8.094 -4.909 1.00 93.62 121 VAL A N 1
ATOM 935 C CA . VAL A 1 121 ? -10.973 -7.913 -5.767 1.00 93.62 121 VAL A CA 1
ATOM 936 C C . VAL A 1 121 ? -10.031 -9.095 -5.604 1.00 93.62 121 VAL A C 1
ATOM 938 O O . VAL A 1 121 ? -9.641 -9.454 -4.494 1.00 93.62 121 VAL A O 1
ATOM 941 N N . ASP A 1 122 ? -9.576 -9.642 -6.729 1.00 95.38 122 ASP A N 1
ATOM 942 C CA . ASP A 1 122 ? -8.435 -10.551 -6.744 1.00 95.38 122 ASP A CA 1
ATOM 943 C C . ASP A 1 122 ? -7.142 -9.764 -6.479 1.00 95.38 122 ASP A C 1
ATOM 945 O O . ASP A 1 122 ? -6.615 -9.053 -7.340 1.00 95.38 122 ASP A O 1
ATOM 949 N N . VAL A 1 123 ? -6.631 -9.898 -5.258 1.00 94.88 123 VAL A N 1
ATOM 950 C CA . VAL A 1 123 ? -5.408 -9.239 -4.786 1.00 94.88 123 VAL A CA 1
ATOM 951 C C . VAL A 1 123 ? -4.169 -9.668 -5.582 1.00 94.88 123 VAL A C 1
ATOM 953 O O . VAL A 1 123 ? -3.271 -8.856 -5.816 1.00 94.88 123 VAL A O 1
ATOM 956 N N . ASP A 1 124 ? -4.095 -10.924 -6.031 1.00 94.94 124 ASP A N 1
ATOM 957 C CA . ASP A 1 124 ? -2.958 -11.401 -6.822 1.00 94.94 124 ASP A CA 1
ATOM 958 C C . ASP A 1 124 ? -2.991 -10.811 -8.243 1.00 94.94 124 ASP A C 1
ATOM 960 O O . ASP A 1 124 ? -1.943 -10.442 -8.793 1.00 94.94 124 ASP A O 1
ATOM 964 N N . ALA A 1 125 ? -4.185 -10.655 -8.822 1.00 94.88 125 ALA A N 1
ATOM 965 C CA . ALA A 1 125 ? -4.364 -9.938 -10.083 1.00 94.88 125 ALA A CA 1
ATOM 966 C C . ALA A 1 125 ? -4.039 -8.441 -9.934 1.00 94.88 125 ALA A C 1
ATOM 968 O O . ALA A 1 125 ? -3.339 -7.878 -10.781 1.00 94.88 125 ALA A O 1
ATOM 969 N N . LEU A 1 126 ? -4.476 -7.811 -8.836 1.00 94.81 126 LEU A N 1
ATOM 970 C CA . LEU A 1 126 ? -4.169 -6.415 -8.509 1.00 94.81 126 LEU A CA 1
ATOM 971 C C . LEU A 1 126 ? -2.651 -6.177 -8.456 1.00 94.81 126 LEU A C 1
ATOM 973 O O . LEU A 1 126 ? -2.145 -5.260 -9.111 1.00 94.81 126 LEU A O 1
ATOM 977 N N . TRP A 1 127 ? -1.923 -7.044 -7.740 1.00 95.19 127 TRP A N 1
ATOM 978 C CA . TRP A 1 127 ? -0.458 -7.020 -7.682 1.00 95.19 127 TRP A CA 1
ATOM 979 C C . TRP A 1 127 ? 0.164 -7.153 -9.065 1.00 95.19 127 TRP A C 1
ATOM 981 O O . TRP A 1 127 ? 1.033 -6.364 -9.426 1.00 95.19 127 TRP A O 1
ATOM 991 N N . SER A 1 128 ? -0.293 -8.123 -9.854 1.00 94.50 128 SER A N 1
ATOM 992 C CA . SER A 1 128 ? 0.264 -8.389 -11.184 1.00 94.50 128 SER A CA 1
ATOM 993 C C . SER A 1 128 ? 0.123 -7.178 -12.113 1.00 94.50 128 SER A C 1
ATOM 995 O O . SER A 1 128 ? 1.085 -6.808 -12.786 1.00 94.50 128 SER A O 1
ATOM 997 N N . CYS A 1 129 ? -1.031 -6.504 -12.087 1.00 93.69 129 CYS A N 1
ATOM 998 C CA . CYS A 1 129 ? -1.274 -5.280 -12.854 1.00 93.69 129 CYS A CA 1
ATOM 999 C C . CYS A 1 129 ? -0.341 -4.134 -12.437 1.00 93.69 129 CYS A C 1
ATOM 1001 O O . CYS A 1 129 ? 0.316 -3.526 -13.286 1.00 93.69 129 CYS A O 1
ATOM 1003 N N . ALA A 1 130 ? -0.257 -3.845 -11.134 1.00 93.38 130 ALA A N 1
ATOM 1004 C CA . ALA A 1 130 ? 0.609 -2.781 -10.624 1.00 93.38 130 ALA A CA 1
ATOM 1005 C C . ALA A 1 130 ? 2.093 -3.082 -10.897 1.00 93.38 130 ALA A C 1
ATOM 1007 O O . ALA A 1 130 ? 2.845 -2.206 -11.331 1.00 93.38 130 ALA A O 1
ATOM 1008 N N . TRP A 1 131 ? 2.501 -4.339 -10.706 1.00 93.62 131 TRP A N 1
ATOM 1009 C CA . TRP A 1 131 ? 3.857 -4.810 -10.956 1.00 93.62 131 TRP A CA 1
ATOM 1010 C C . TRP A 1 131 ? 4.262 -4.644 -12.418 1.00 93.62 131 TRP A C 1
ATOM 1012 O O . TRP A 1 131 ? 5.333 -4.111 -12.694 1.00 93.62 131 TRP A O 1
ATOM 1022 N N . GLU A 1 132 ? 3.407 -5.036 -13.365 1.00 92.56 132 GLU A N 1
ATOM 1023 C CA . GLU A 1 132 ? 3.703 -4.912 -14.793 1.00 92.56 132 GLU A CA 1
ATOM 1024 C C . GLU A 1 132 ? 3.896 -3.444 -15.210 1.00 92.56 132 GLU A C 1
ATOM 1026 O O . GLU A 1 132 ? 4.846 -3.112 -15.925 1.00 92.56 132 GLU A O 1
ATOM 1031 N N . MET A 1 133 ? 3.036 -2.539 -14.725 1.00 90.88 133 MET A N 1
ATOM 1032 C CA . MET A 1 133 ? 3.179 -1.098 -14.974 1.00 90.88 133 MET A CA 1
ATOM 1033 C C . MET A 1 133 ? 4.497 -0.567 -14.401 1.00 90.88 133 MET A C 1
ATOM 1035 O O . MET A 1 133 ? 5.247 0.134 -15.094 1.00 90.88 133 MET A O 1
ATOM 1039 N N . MET A 1 134 ? 4.813 -0.962 -13.167 1.00 89.62 134 MET A N 1
ATOM 1040 C CA . MET A 1 134 ? 6.034 -0.563 -12.479 1.00 89.62 134 MET A CA 1
ATOM 1041 C C . MET A 1 134 ? 7.296 -1.081 -13.169 1.00 89.62 134 MET A C 1
ATOM 1043 O O . MET A 1 134 ? 8.262 -0.338 -13.376 1.00 89.62 134 MET A O 1
ATOM 1047 N N . GLU A 1 135 ? 7.283 -2.343 -13.582 1.00 87.81 135 GLU A N 1
ATOM 1048 C CA . GLU A 1 135 ? 8.384 -2.987 -14.277 1.00 87.81 135 GLU A CA 1
ATOM 1049 C C . GLU A 1 135 ? 8.623 -2.336 -15.646 1.00 87.81 135 GLU A C 1
ATOM 1051 O O . GLU A 1 135 ? 9.767 -2.005 -15.978 1.00 87.81 135 GLU A O 1
ATOM 1056 N N . ARG A 1 136 ? 7.556 -2.064 -16.412 1.00 84.69 136 ARG A N 1
ATOM 1057 C CA . ARG A 1 136 ? 7.645 -1.340 -17.690 1.00 84.69 136 ARG A CA 1
ATOM 1058 C C . ARG A 1 136 ? 8.240 0.051 -17.514 1.00 84.69 136 ARG A C 1
ATOM 1060 O O . ARG A 1 136 ? 9.114 0.426 -18.298 1.00 84.69 136 ARG A O 1
ATOM 1067 N N . ARG A 1 137 ? 7.834 0.796 -16.481 1.00 84.94 137 ARG A N 1
ATOM 1068 C CA . ARG A 1 137 ? 8.418 2.111 -16.168 1.00 84.94 137 ARG A CA 1
ATOM 1069 C C . ARG A 1 137 ? 9.911 2.006 -15.871 1.00 84.94 137 ARG A C 1
ATOM 1071 O O . ARG A 1 137 ? 10.705 2.775 -16.411 1.00 84.94 137 ARG A O 1
ATOM 1078 N N . ILE A 1 138 ? 10.305 1.068 -15.015 1.00 81.06 138 ILE A N 1
ATOM 1079 C CA . ILE A 1 138 ? 11.694 0.963 -14.555 1.00 81.06 138 ILE A CA 1
ATOM 1080 C C . ILE A 1 138 ? 12.610 0.437 -15.665 1.00 81.06 138 ILE A C 1
ATOM 1082 O O . ILE A 1 138 ? 13.711 0.962 -15.836 1.00 81.06 138 ILE A O 1
ATOM 1086 N N . LYS A 1 139 ? 12.156 -0.531 -16.470 1.00 79.69 139 LYS A N 1
ATOM 1087 C CA . LYS A 1 139 ? 12.894 -1.007 -17.653 1.00 79.69 139 LYS A CA 1
ATOM 1088 C C . LYS A 1 139 ? 12.945 0.060 -18.751 1.00 79.69 139 LYS A C 1
ATOM 1090 O O . LYS A 1 139 ? 14.008 0.312 -19.315 1.00 79.69 139 LYS A O 1
ATOM 1095 N N . GLY A 1 140 ? 11.824 0.735 -19.015 1.00 69.00 140 GLY A N 1
ATOM 1096 C CA . GLY A 1 140 ? 11.706 1.794 -20.023 1.00 69.00 140 GLY A CA 1
ATOM 1097 C C . GLY A 1 140 ? 12.505 3.058 -19.701 1.00 69.00 140 GLY A C 1
ATOM 1098 O O . GLY A 1 140 ? 12.805 3.849 -20.594 1.00 69.00 140 GLY A O 1
ATOM 1099 N N . ALA A 1 141 ? 12.904 3.245 -18.442 1.00 64.69 141 ALA A N 1
ATOM 1100 C CA . ALA A 1 141 ? 13.733 4.365 -18.025 1.00 64.69 141 ALA A CA 1
ATOM 1101 C C . ALA A 1 141 ? 15.140 4.352 -18.644 1.00 64.69 141 ALA A C 1
ATOM 1103 O O . ALA A 1 141 ? 15.723 5.425 -18.804 1.00 64.69 141 ALA A O 1
ATOM 1104 N N . GLY A 1 142 ? 15.697 3.173 -18.965 1.00 53.38 142 GLY A N 1
ATOM 1105 C CA . GLY A 1 142 ? 17.026 2.974 -19.572 1.00 53.38 142 GLY A CA 1
ATOM 1106 C C . GLY A 1 142 ? 18.235 3.479 -18.755 1.00 53.38 142 GLY A C 1
ATOM 1107 O O . GLY A 1 142 ? 19.348 2.989 -18.933 1.00 53.38 142 GLY A O 1
ATOM 1108 N N . ARG A 1 143 ? 18.048 4.443 -17.841 1.00 52.41 143 ARG A N 1
ATOM 1109 C CA . ARG A 1 143 ? 19.056 5.035 -16.955 1.00 52.41 143 ARG A CA 1
ATOM 1110 C C . ARG A 1 143 ? 18.383 5.618 -15.708 1.00 52.41 143 ARG A C 1
ATOM 1112 O O . ARG A 1 143 ? 17.446 6.400 -15.831 1.00 52.41 143 ARG A O 1
ATOM 1119 N N . ARG A 1 144 ? 18.886 5.275 -14.515 1.00 49.94 144 ARG A N 1
ATOM 1120 C CA . ARG A 1 144 ? 18.388 5.803 -13.231 1.00 49.94 144 ARG A CA 1
ATOM 1121 C C . ARG A 1 144 ? 18.531 7.327 -13.189 1.00 49.94 144 ARG A C 1
ATOM 1123 O O . ARG A 1 144 ? 19.630 7.845 -13.388 1.00 49.94 144 ARG A O 1
ATOM 1130 N N . VAL A 1 145 ? 17.443 8.038 -12.902 1.00 50.00 145 VAL A N 1
ATOM 1131 C CA . VAL A 1 145 ? 17.477 9.474 -12.591 1.00 50.00 145 VAL A CA 1
ATOM 1132 C C . VAL A 1 145 ? 17.248 9.672 -11.107 1.00 50.00 145 VAL A C 1
ATOM 1134 O O . VAL A 1 145 ? 16.372 9.045 -10.516 1.00 50.00 145 VAL A O 1
ATOM 1137 N N . LYS A 1 146 ? 18.073 10.534 -10.513 1.00 50.19 146 LYS A N 1
ATOM 1138 C CA . LYS A 1 146 ? 17.999 10.883 -9.097 1.00 50.19 146 LYS A CA 1
ATOM 1139 C C . LYS A 1 146 ? 16.721 11.692 -8.831 1.00 50.19 146 LYS A C 1
ATOM 1141 O O . LYS A 1 146 ? 16.474 12.654 -9.562 1.00 50.19 146 LYS A O 1
ATOM 1146 N N . PRO A 1 147 ? 15.933 11.357 -7.797 1.00 39.59 147 PRO A N 1
ATOM 1147 C CA . PRO A 1 147 ? 14.895 12.249 -7.292 1.00 39.59 147 PRO A CA 1
ATOM 1148 C C . PRO A 1 147 ? 15.502 13.620 -6.953 1.00 39.59 147 PRO A C 1
ATOM 1150 O O . PRO A 1 147 ? 16.557 13.682 -6.327 1.00 39.59 147 PRO A O 1
ATOM 1153 N N . GLY A 1 148 ? 14.881 14.709 -7.413 1.00 46.22 148 GLY A N 1
ATOM 1154 C CA . GLY A 1 148 ? 15.379 16.079 -7.210 1.00 46.22 148 GLY A CA 1
ATOM 1155 C C . GLY A 1 148 ? 16.384 16.585 -8.252 1.00 46.22 148 GLY A C 1
ATOM 1156 O O . GLY A 1 148 ? 16.785 17.743 -8.187 1.00 46.22 148 GLY A O 1
ATOM 1157 N N . ALA A 1 149 ? 16.775 15.772 -9.240 1.00 44.62 149 ALA A N 1
ATOM 1158 C CA . ALA A 1 149 ? 17.459 16.302 -10.415 1.00 44.62 149 ALA A CA 1
ATOM 1159 C C . ALA A 1 149 ? 16.470 17.147 -11.230 1.00 44.62 149 ALA A C 1
ATOM 1161 O O . ALA A 1 149 ? 15.398 16.651 -11.583 1.00 44.62 149 ALA A O 1
ATOM 1162 N N . GLU A 1 150 ? 16.828 18.393 -11.556 1.00 33.47 150 GLU A N 1
ATOM 1163 C CA . GLU A 1 150 ? 16.090 19.175 -12.547 1.00 33.47 150 GLU A CA 1
ATOM 1164 C C . GLU A 1 150 ? 16.046 18.371 -13.846 1.00 33.47 150 GLU A C 1
ATOM 1166 O O . GLU A 1 150 ? 17.046 18.197 -14.551 1.00 33.47 150 GLU A O 1
ATOM 1171 N N . VAL A 1 151 ? 14.878 17.812 -14.147 1.00 40.00 151 VAL A N 1
ATOM 1172 C CA . VAL A 1 151 ? 14.653 17.167 -15.428 1.00 40.00 151 VAL A CA 1
ATOM 1173 C C . VAL A 1 151 ? 14.459 18.298 -16.416 1.00 40.00 151 VAL A C 1
ATOM 1175 O O . VAL A 1 151 ? 13.345 18.770 -16.630 1.00 40.00 151 VAL A O 1
ATOM 1178 N N . ALA A 1 152 ? 15.568 18.749 -17.004 1.00 34.56 152 ALA A N 1
ATOM 1179 C CA . ALA A 1 152 ? 15.526 19.497 -18.243 1.00 34.56 152 ALA A CA 1
ATOM 1180 C C . ALA A 1 152 ? 14.758 18.627 -19.241 1.00 34.56 152 ALA A C 1
ATOM 1182 O O . ALA A 1 152 ? 15.260 17.619 -19.749 1.00 34.56 152 ALA A O 1
ATOM 1183 N N . VAL A 1 153 ? 13.493 18.977 -19.452 1.00 36.06 153 VAL A N 1
ATOM 1184 C CA . VAL A 1 153 ? 12.726 18.459 -20.568 1.00 36.06 153 VAL A CA 1
ATOM 1185 C C . VAL A 1 153 ? 13.443 19.014 -21.789 1.00 36.06 153 VAL A C 1
ATOM 1187 O O . VAL A 1 153 ? 13.292 20.188 -22.118 1.00 36.06 153 VAL A O 1
ATOM 1190 N N . GLU A 1 154 ? 14.257 18.194 -22.456 1.00 36.53 154 GLU A N 1
ATOM 1191 C CA . GLU A 1 154 ? 14.546 18.434 -23.866 1.00 36.53 154 GLU A CA 1
ATOM 1192 C C . GLU A 1 154 ? 13.204 18.285 -24.593 1.00 36.53 154 GLU A C 1
ATOM 1194 O O . GLU A 1 154 ? 12.845 17.218 -25.091 1.00 36.53 154 GLU A O 1
ATOM 1199 N N . VAL A 1 155 ? 12.413 19.362 -24.590 1.00 33.06 155 VAL A N 1
ATOM 1200 C CA . VAL A 1 155 ? 11.306 19.536 -25.521 1.00 33.06 155 VAL A CA 1
ATOM 1201 C C . VAL A 1 155 ? 11.957 19.423 -26.885 1.00 33.06 155 VAL A C 1
ATOM 1203 O O . VAL A 1 155 ? 12.873 20.186 -27.190 1.00 33.06 155 VAL A O 1
ATOM 1206 N N . GLY A 1 156 ? 11.551 18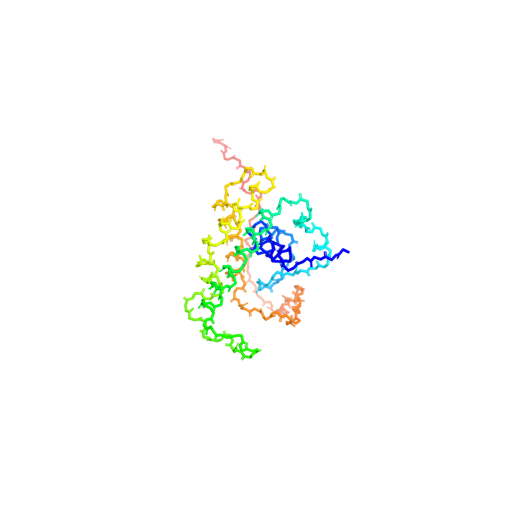.399 -27.637 1.00 40.56 156 GLY A N 1
ATOM 1207 C CA . GLY A 1 156 ? 12.156 17.977 -28.892 1.00 40.56 156 GLY A CA 1
ATOM 1208 C C . GLY A 1 156 ? 12.754 19.135 -29.685 1.00 40.56 156 GLY A C 1
ATOM 1209 O O . GLY A 1 156 ? 12.046 19.941 -30.281 1.00 40.56 156 GLY A O 1
ATOM 1210 N N . GLY A 1 157 ? 14.082 19.190 -29.670 1.00 34.16 157 GLY A N 1
ATOM 1211 C CA . GLY A 1 157 ? 14.857 20.242 -30.306 1.00 34.16 157 GLY A CA 1
ATOM 1212 C C . GLY A 1 157 ? 16.140 19.741 -30.953 1.00 34.16 157 GLY A C 1
ATOM 1213 O O . GLY A 1 157 ? 16.946 20.557 -31.379 1.00 34.16 157 GLY A O 1
ATOM 1214 N N . LYS A 1 158 ? 16.346 18.425 -31.109 1.00 33.38 158 LYS A N 1
ATOM 1215 C CA . LYS A 1 158 ? 17.379 17.920 -32.025 1.00 33.38 158 LYS A CA 1
ATOM 1216 C C . LYS A 1 158 ? 16.867 17.963 -33.462 1.00 33.38 158 LYS A C 1
ATOM 1218 O O . LYS A 1 158 ? 16.663 16.944 -34.112 1.00 33.38 158 LYS A O 1
ATOM 1223 N N . ARG A 1 159 ? 16.710 19.178 -33.991 1.00 36.94 159 ARG A N 1
ATOM 1224 C CA . ARG A 1 159 ? 17.022 19.395 -35.405 1.00 36.94 159 ARG A CA 1
ATOM 1225 C C . ARG A 1 159 ? 18.538 19.435 -35.485 1.00 36.94 159 ARG A C 1
ATOM 1227 O O . ARG A 1 159 ? 19.143 20.493 -35.351 1.00 36.94 159 ARG A O 1
ATOM 1234 N N . GLU A 1 160 ? 19.152 18.270 -35.679 1.00 36.34 160 GLU A N 1
ATOM 1235 C CA . GLU A 1 160 ? 20.484 18.233 -36.274 1.00 36.34 160 GLU A CA 1
ATOM 1236 C C . GLU A 1 160 ? 20.407 19.039 -37.571 1.00 36.34 160 GLU A C 1
ATOM 1238 O O . GLU A 1 160 ? 19.766 18.638 -38.545 1.00 36.34 160 GLU A O 1
ATOM 1243 N N . GLY A 1 161 ? 21.017 20.224 -37.557 1.00 35.38 161 GLY A N 1
ATOM 1244 C CA . GLY A 1 161 ? 21.254 21.035 -38.737 1.00 35.38 161 GLY A CA 1
ATOM 1245 C C . GLY A 1 161 ? 22.216 20.297 -39.656 1.00 35.38 161 GLY A C 1
ATOM 1246 O O . GLY A 1 161 ? 23.400 20.617 -39.727 1.00 35.38 161 GLY A O 1
ATOM 1247 N N . ARG A 1 162 ? 21.709 19.286 -40.363 1.00 37.44 162 ARG A N 1
ATOM 1248 C CA . ARG A 1 162 ? 22.432 18.589 -41.416 1.00 37.44 162 ARG A CA 1
ATOM 1249 C C . ARG A 1 162 ? 22.551 19.566 -42.579 1.00 37.44 162 ARG A C 1
ATOM 1251 O O . ARG A 1 162 ? 21.602 19.785 -43.333 1.00 37.44 162 ARG A O 1
ATOM 1258 N N . ARG A 1 163 ? 23.718 20.213 -42.666 1.00 39.25 163 ARG A N 1
ATOM 1259 C CA . ARG A 1 163 ? 24.126 21.063 -43.789 1.00 39.25 163 ARG A CA 1
ATOM 1260 C C . ARG A 1 163 ? 23.789 20.347 -45.099 1.00 39.25 163 ARG A C 1
ATOM 1262 O O . ARG A 1 163 ? 24.345 19.298 -45.413 1.00 39.25 163 ARG A O 1
ATOM 1269 N N . ARG A 1 164 ? 22.851 20.927 -45.850 1.00 37.06 164 ARG A N 1
ATOM 1270 C CA . ARG A 1 164 ? 22.538 20.558 -47.232 1.00 37.06 164 ARG A CA 1
ATOM 1271 C C . ARG A 1 164 ? 23.771 20.818 -48.104 1.00 37.06 164 ARG A C 1
ATOM 1273 O O . ARG A 1 164 ? 24.103 21.968 -48.365 1.00 37.06 164 ARG A O 1
ATOM 1280 N N . GLY A 1 165 ? 24.386 19.745 -48.591 1.00 33.03 165 GLY A N 1
ATOM 1281 C CA . GLY A 1 165 ? 25.259 19.718 -49.764 1.00 33.03 165 GLY A CA 1
ATOM 1282 C C . G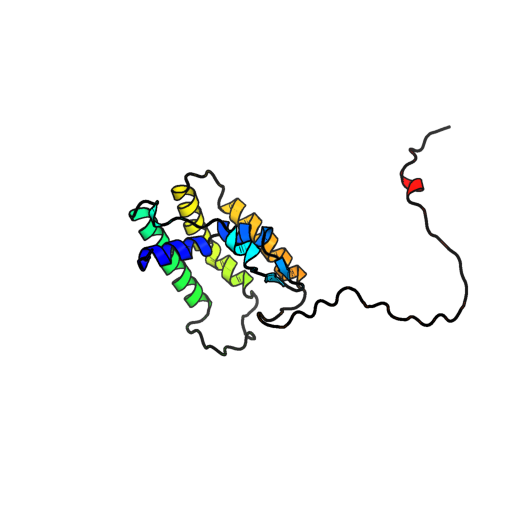LY A 1 165 ? 24.799 18.578 -50.676 1.00 33.03 165 GLY A C 1
ATOM 1283 O O . GLY A 1 165 ? 24.772 17.430 -50.255 1.00 33.03 165 GLY A O 1
ATOM 1284 N N . LYS A 1 166 ? 24.328 18.929 -51.876 1.00 37.94 166 LYS A N 1
ATOM 1285 C CA . LYS A 1 166 ? 23.673 18.090 -52.901 1.00 37.94 166 LYS A CA 1
ATOM 1286 C C . LYS A 1 166 ? 24.438 16.807 -53.275 1.00 37.94 166 LYS A C 1
ATOM 1288 O O . LYS A 1 166 ? 25.616 16.907 -53.586 1.00 37.94 166 LYS A O 1
ATOM 1293 N N . SER A 1 167 ? 23.719 15.687 -53.452 1.00 29.56 167 SER A N 1
ATOM 1294 C CA . SER A 1 167 ? 23.788 14.832 -54.661 1.00 29.56 167 SER A CA 1
ATOM 1295 C C . SER A 1 167 ? 22.842 13.609 -54.587 1.00 29.56 167 SER A C 1
ATOM 1297 O O . SER A 1 167 ? 22.937 12.804 -53.673 1.00 29.56 167 SER A O 1
ATOM 1299 N N . SER A 1 168 ? 21.936 13.529 -55.572 1.00 35.75 168 SER A N 1
ATOM 1300 C CA . SER A 1 168 ? 21.268 12.373 -56.220 1.00 35.75 168 SER A CA 1
ATOM 1301 C C . SER A 1 168 ? 20.891 11.072 -55.464 1.00 35.75 168 SER A C 1
ATOM 1303 O O . SER A 1 168 ? 21.731 10.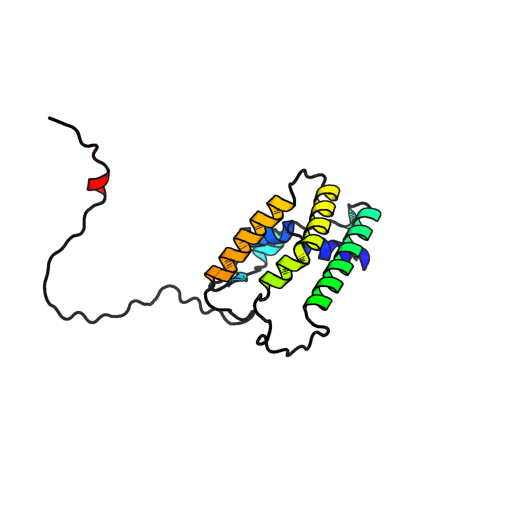257 -55.109 1.00 35.75 168 SER A O 1
ATOM 1305 N N . SER A 1 169 ? 19.585 10.765 -55.400 1.00 36.72 169 SER A N 1
ATOM 1306 C CA . SER A 1 169 ? 18.906 9.702 -56.188 1.00 36.72 169 SER A CA 1
ATOM 1307 C C . SER A 1 169 ? 17.546 9.292 -55.570 1.00 36.72 169 SER A C 1
ATOM 1309 O O . SER A 1 169 ? 17.330 9.397 -54.369 1.00 36.72 169 SER A O 1
ATOM 1311 N N . ARG A 1 170 ? 16.604 8.926 -56.454 1.00 34.53 170 ARG A N 1
ATOM 1312 C CA . ARG A 1 170 ? 15.191 8.506 -56.273 1.00 34.53 170 ARG A CA 1
ATOM 1313 C C . ARG A 1 170 ? 14.957 7.674 -54.991 1.00 34.53 170 ARG A C 1
ATOM 1315 O O . ARG A 1 170 ? 15.693 6.735 -54.752 1.00 34.53 170 ARG A O 1
ATOM 1322 N N . GLY A 1 171 ? 13.964 7.909 -54.131 1.00 36.47 171 GLY A N 1
ATOM 1323 C CA . GLY A 1 171 ? 12.569 8.255 -54.406 1.00 36.47 171 GLY A CA 1
ATOM 1324 C C . GLY A 1 171 ? 11.691 6.996 -54.348 1.00 36.47 171 GLY A C 1
ATOM 1325 O O . GLY A 1 171 ? 11.234 6.545 -55.390 1.00 36.47 171 GLY A O 1
ATOM 1326 N N . ALA A 1 172 ? 11.486 6.420 -53.159 1.00 44.94 172 ALA A N 1
ATOM 1327 C CA . ALA A 1 172 ? 10.542 5.322 -52.929 1.00 44.94 172 ALA A CA 1
ATOM 1328 C C . ALA A 1 172 ? 9.735 5.596 -51.651 1.00 44.94 172 ALA A C 1
ATOM 1330 O O . ALA A 1 172 ? 9.999 5.038 -50.591 1.00 44.94 172 ALA A O 1
ATOM 1331 N N . THR A 1 173 ? 8.761 6.497 -51.754 1.00 46.31 173 THR A N 1
ATOM 1332 C CA . THR A 1 173 ? 7.720 6.658 -50.734 1.00 46.31 173 THR A CA 1
ATOM 1333 C C . THR A 1 173 ? 6.484 5.951 -51.266 1.00 46.31 173 THR A C 1
ATOM 1335 O O . THR A 1 173 ? 5.894 6.409 -52.242 1.00 46.31 173 THR A O 1
ATOM 1338 N N . ILE A 1 174 ? 6.126 4.809 -50.679 1.00 60.00 174 ILE A N 1
ATOM 1339 C CA . ILE A 1 174 ? 4.910 4.076 -51.044 1.00 60.00 174 ILE A CA 1
ATOM 1340 C C . ILE A 1 174 ? 3.757 4.669 -50.221 1.00 60.00 174 ILE A C 1
ATOM 1342 O O . ILE A 1 174 ? 3.816 4.612 -48.992 1.00 60.00 174 ILE A O 1
ATOM 1346 N N . PRO A 1 175 ? 2.735 5.269 -50.850 1.00 61.62 175 PRO A N 1
ATOM 1347 C CA . PRO A 1 175 ? 1.588 5.806 -50.132 1.00 61.62 175 PRO A CA 1
ATOM 1348 C C . PRO A 1 175 ? 0.709 4.683 -49.562 1.00 61.62 175 PRO A C 1
ATOM 1350 O O . PRO A 1 175 ? 0.524 3.632 -50.177 1.00 61.62 175 PRO A O 1
ATOM 1353 N N . LEU A 1 176 ? 0.146 4.943 -48.379 1.00 47.03 176 LEU A N 1
ATOM 1354 C CA . LEU A 1 176 ? -0.705 4.038 -47.589 1.00 47.03 176 LEU A CA 1
ATOM 1355 C C . LEU A 1 176 ? -1.948 3.520 -48.333 1.00 47.03 176 LEU A C 1
ATOM 1357 O O . LEU A 1 176 ? -2.515 2.508 -47.937 1.00 47.03 176 LEU A O 1
ATOM 1361 N N . THR A 1 177 ? -2.342 4.164 -49.431 1.00 59.81 177 THR A N 1
ATOM 1362 C CA . THR A 1 177 ? -3.461 3.738 -50.283 1.00 59.81 177 THR A CA 1
ATOM 1363 C C . THR A 1 177 ? -3.239 2.371 -50.926 1.00 59.81 177 THR A C 1
ATOM 1365 O O . THR A 1 177 ? -4.205 1.669 -51.193 1.00 59.81 177 THR A O 1
ATOM 1368 N N . ARG A 1 178 ? -1.982 1.938 -51.098 1.00 55.00 178 ARG A N 1
ATOM 1369 C CA . ARG A 1 178 ? -1.648 0.634 -51.695 1.00 55.00 178 ARG A CA 1
ATOM 1370 C C . ARG A 1 178 ? -2.067 -0.576 -50.842 1.00 55.00 178 ARG A C 1
ATOM 1372 O O . ARG A 1 178 ? -2.098 -1.683 -51.354 1.00 55.00 178 ARG A O 1
ATOM 1379 N N . TRP A 1 179 ? -2.373 -0.381 -49.561 1.00 53.81 179 TRP A N 1
ATOM 1380 C CA . TRP A 1 179 ? -2.758 -1.460 -48.639 1.00 53.81 179 TRP A CA 1
ATOM 1381 C C . TRP A 1 179 ? -4.274 -1.608 -48.458 1.00 53.81 179 TRP A C 1
ATOM 1383 O O . TRP A 1 179 ? -4.711 -2.501 -47.740 1.00 53.81 179 TRP A O 1
ATOM 1393 N N . LEU A 1 180 ? -5.066 -0.717 -49.062 1.00 56.44 180 LEU A N 1
ATOM 1394 C CA . LEU A 1 180 ? -6.512 -0.623 -48.837 1.00 56.44 180 LEU A CA 1
ATOM 1395 C C . LEU A 1 180 ? -7.357 -1.128 -50.014 1.00 56.44 180 LEU A C 1
ATOM 1397 O O . LEU A 1 180 ? -8.580 -1.141 -49.901 1.00 56.44 180 LEU A O 1
ATOM 1401 N N . GLU A 1 181 ? -6.745 -1.554 -51.118 1.00 53.53 181 GLU A N 1
ATOM 1402 C CA . GLU A 1 181 ? -7.486 -2.139 -52.238 1.00 53.53 181 GLU A CA 1
ATOM 1403 C C . GLU A 1 181 ? -7.517 -3.671 -52.105 1.00 53.53 181 GLU A C 1
ATOM 1405 O O . GLU A 1 181 ? -6.455 -4.294 -52.032 1.00 53.53 181 GLU A O 1
ATOM 1410 N N . PRO A 1 182 ? -8.706 -4.301 -52.035 1.00 52.78 182 PRO A N 1
ATOM 1411 C CA . PRO A 1 182 ? -8.810 -5.750 -52.059 1.00 52.78 182 PRO A CA 1
ATOM 1412 C C . PRO A 1 182 ? -8.514 -6.237 -53.480 1.00 52.78 182 PRO A C 1
ATOM 1414 O O . PRO A 1 182 ? -9.144 -5.791 -54.439 1.00 52.78 182 PRO A O 1
ATOM 1417 N N . GLU A 1 183 ? -7.553 -7.150 -53.617 1.00 50.31 183 GLU A N 1
ATOM 1418 C CA . GLU A 1 183 ? -7.256 -7.798 -54.893 1.00 50.31 183 GLU A CA 1
ATOM 1419 C C . GLU A 1 183 ? -8.494 -8.547 -55.413 1.00 50.31 183 GLU A C 1
ATOM 1421 O O . GLU A 1 183 ? -8.934 -9.549 -54.853 1.00 50.31 183 GLU A O 1
ATOM 1426 N N . GLY A 1 184 ? -9.044 -8.057 -56.517 1.00 40.44 184 GLY A N 1
ATOM 1427 C CA . GLY A 1 184 ? -9.996 -8.753 -57.373 1.00 40.44 184 GLY A CA 1
ATOM 1428 C C . GLY A 1 184 ? -9.916 -8.103 -58.750 1.00 40.44 184 GLY A C 1
ATOM 1429 O O . GLY A 1 184 ? -9.832 -6.887 -58.849 1.00 40.44 184 GLY A O 1
ATOM 1430 N N . GLY A 1 185 ? -9.881 -8.804 -59.869 1.00 39.62 185 GLY A N 1
ATOM 1431 C CA . GLY A 1 185 ? -10.027 -10.215 -60.173 1.00 39.62 185 GLY A CA 1
ATOM 1432 C C . GLY A 1 185 ? -10.248 -10.289 -61.690 1.00 39.62 185 GLY A C 1
ATOM 1433 O O . GLY A 1 185 ? -10.882 -9.389 -62.237 1.00 39.62 185 GLY A O 1
ATOM 1434 N N . ALA A 1 186 ? -9.752 -11.372 -62.297 1.00 35.50 186 ALA A N 1
ATOM 1435 C CA . ALA A 1 186 ? -9.842 -11.761 -63.715 1.00 35.50 186 ALA A CA 1
ATOM 1436 C C . ALA A 1 186 ? -8.981 -10.976 -64.723 1.00 35.50 186 ALA A C 1
ATOM 1438 O O . ALA A 1 186 ? -9.203 -9.766 -64.934 1.00 35.50 186 ALA A O 1
#